Protein AF-A0A965AWU1-F1 (afdb_monomer)

Solvent-accessible surface area (backbone atoms only — not comparable to full-atom values): 11203 Å² total; per-residue (Å²): 132,89,80,84,48,93,49,46,32,72,37,79,63,27,69,46,52,35,62,59,94,48,37,51,76,52,32,80,80,50,51,61,65,58,40,64,75,35,100,78,32,53,70,41,83,47,71,62,100,78,39,34,28,49,29,37,28,66,33,77,60,90,80,68,42,46,66,75,71,35,51,85,70,75,40,75,86,54,53,70,66,58,52,51,52,53,44,58,72,70,71,54,80,64,26,36,35,36,38,45,49,84,83,52,55,71,68,57,49,41,53,50,39,43,50,54,46,69,42,94,74,55,55,70,31,41,39,37,39,38,65,76,51,100,74,45,93,75,42,70,65,60,54,50,49,44,37,60,77,40,56,47,89,53,58,67,47,80,47,75,39,84,59,85,84,63,47,73,65,59,52,48,54,51,50,50,68,76,42,66,89,48,87,37,73,49,79,47,115

Nearest PDB structures (foldseek):
  6kpb-assembly1_C-2  TM=5.725E-01  e=2.153E-02  Arabidopsis thaliana
  5b3g-assembly1_A  TM=4.743E-01  e=1.573E-02  Arabidopsis thaliana
  6kpd-assembly1_C-2  TM=5.105E-01  e=2.948E-02  Arabidopsis thaliana
  5b3h-assembly1_A  TM=5.038E-01  e=9.731E-02  Arabidopsis thaliana
  4dgh-assembly1_A  TM=4.616E-01  e=1.943E-01  Vibrio cholerae

pLDDT: mean 92.51, std 6.31, range [59.88, 98.25]

Radius of gyration: 23.22 Å; Cα contacts (8 Å, |Δi|>4): 267; chains: 1; bounding box: 61×26×63 Å

Mean predicted aligned error: 6.64 Å

Sequence (189 aa):
MSTVNTIHTPCKSCVFALYEDKTQTDCGLNYISKYRQKDNVEVLEAYDNDKEFYIINNKKCIGYREPKWFNQFDMVNASLEEKIQKYKETNSLQYLLVIELKQINIDQFYSLCSQIANLSIKPQKIILIRYIDDQLSFPYDAIKNVLDETGVDIGWRIQTMIDAEWTYHDILHNIININSKHRFICAIN

Structure (mmCIF, N/CA/C/O backbone):
data_AF-A0A965AWU1-F1
#
_entry.id   AF-A0A965AWU1-F1
#
loop_
_atom_site.group_PDB
_atom_site.id
_atom_site.type_symbol
_atom_site.label_atom_id
_atom_site.label_alt_id
_atom_site.label_comp_id
_atom_site.label_asym_id
_atom_site.label_entity_id
_atom_site.label_seq_id
_atom_site.pdbx_PDB_ins_code
_atom_site.Cartn_x
_atom_site.Cartn_y
_atom_site.Cartn_z
_atom_site.occupancy
_atom_site.B_iso_or_equiv
_atom_site.auth_seq_id
_atom_site.auth_comp_id
_atom_site.auth_asym_id
_atom_site.auth_atom_id
_atom_site.pdbx_PDB_model_num
ATOM 1 N N . MET A 1 1 ? 35.866 -4.727 -12.910 1.00 59.88 1 MET A N 1
ATOM 2 C CA . MET A 1 1 ? 34.568 -5.377 -13.186 1.00 59.88 1 MET A CA 1
ATOM 3 C C . MET A 1 1 ? 33.682 -5.116 -11.992 1.00 59.88 1 MET A C 1
ATOM 5 O O . MET A 1 1 ? 34.120 -5.403 -10.884 1.00 59.88 1 MET A O 1
ATOM 9 N N . SER A 1 2 ? 32.508 -4.525 -12.193 1.00 78.81 2 SER A N 1
ATOM 10 C CA . SER A 1 2 ? 31.546 -4.354 -11.105 1.00 78.81 2 SER A CA 1
ATOM 11 C C . SER A 1 2 ? 30.931 -5.706 -10.748 1.00 78.81 2 SER A C 1
ATOM 13 O O . SER A 1 2 ? 30.579 -6.483 -11.636 1.00 78.81 2 SER A O 1
ATOM 15 N N . THR A 1 3 ? 30.828 -6.004 -9.455 1.00 90.25 3 THR A N 1
ATOM 16 C CA . THR A 1 3 ? 30.302 -7.284 -8.968 1.00 90.25 3 THR A CA 1
ATOM 17 C C . THR A 1 3 ? 28.806 -7.159 -8.705 1.00 90.25 3 THR A C 1
ATOM 19 O O . THR A 1 3 ? 28.368 -6.310 -7.926 1.00 90.25 3 THR A O 1
ATOM 22 N N . VAL A 1 4 ? 28.007 -8.029 -9.325 1.00 93.00 4 VAL A N 1
ATOM 23 C CA . VAL A 1 4 ? 26.574 -8.132 -9.026 1.00 93.00 4 VAL A CA 1
ATOM 24 C C . VAL A 1 4 ? 26.398 -8.900 -7.714 1.00 93.00 4 VAL A C 1
ATOM 26 O O . VAL A 1 4 ? 26.773 -10.066 -7.612 1.00 93.00 4 VAL A O 1
ATOM 29 N N . ASN A 1 5 ? 25.822 -8.253 -6.703 1.00 92.62 5 ASN A N 1
ATOM 30 C CA . ASN A 1 5 ? 25.579 -8.855 -5.394 1.00 92.62 5 ASN A CA 1
ATOM 31 C C . ASN A 1 5 ? 24.405 -9.840 -5.436 1.00 92.62 5 ASN A C 1
ATOM 33 O O . ASN A 1 5 ? 23.489 -9.704 -6.244 1.00 92.62 5 ASN A O 1
ATOM 37 N N . THR A 1 6 ? 24.351 -10.781 -4.489 1.00 92.69 6 THR A N 1
ATOM 38 C CA . THR A 1 6 ? 23.244 -11.750 -4.356 1.00 92.69 6 THR A CA 1
ATOM 39 C C . THR A 1 6 ? 21.870 -11.072 -4.309 1.00 92.69 6 THR A C 1
ATOM 41 O O . THR A 1 6 ? 20.914 -11.518 -4.946 1.00 92.69 6 THR A O 1
ATOM 44 N N . ILE A 1 7 ? 21.760 -9.953 -3.587 1.00 94.12 7 ILE A N 1
ATOM 45 C CA . ILE A 1 7 ? 20.550 -9.132 -3.564 1.00 94.12 7 ILE A CA 1
ATOM 46 C C . ILE A 1 7 ? 20.653 -8.097 -4.680 1.00 94.12 7 ILE A C 1
ATOM 48 O O . ILE A 1 7 ? 21.276 -7.057 -4.514 1.00 94.12 7 ILE A O 1
ATOM 52 N N . HIS A 1 8 ? 20.003 -8.358 -5.806 1.00 96.69 8 HIS A N 1
ATOM 53 C CA . HIS A 1 8 ? 19.900 -7.403 -6.908 1.00 96.69 8 HIS A CA 1
ATOM 54 C C . HIS A 1 8 ? 18.535 -7.500 -7.597 1.00 96.69 8 HIS A C 1
ATOM 56 O O . HIS A 1 8 ? 17.770 -8.448 -7.365 1.00 96.69 8 HIS A O 1
ATOM 62 N N . THR A 1 9 ? 18.225 -6.519 -8.445 1.00 97.69 9 THR A N 1
ATOM 63 C CA . THR A 1 9 ? 17.063 -6.548 -9.343 1.00 97.69 9 THR A CA 1
ATOM 64 C C . THR A 1 9 ? 17.484 -6.244 -10.777 1.00 97.69 9 THR A C 1
ATOM 66 O O . THR A 1 9 ? 17.852 -5.100 -11.049 1.00 97.69 9 THR A O 1
ATOM 69 N N . PRO A 1 10 ? 17.419 -7.220 -11.698 1.00 97.38 10 PRO A N 1
ATOM 70 C CA . PRO A 1 10 ? 17.643 -6.967 -13.115 1.00 97.38 10 PRO A CA 1
ATOM 71 C C . PRO A 1 10 ? 16.396 -6.326 -13.735 1.00 97.38 10 PRO A C 1
ATOM 73 O O . PRO A 1 10 ? 15.293 -6.856 -13.613 1.00 97.38 10 PRO A O 1
ATOM 76 N N . CYS A 1 11 ? 16.545 -5.189 -14.412 1.00 97.88 11 CYS A N 1
ATOM 77 C CA . CYS A 1 11 ? 15.410 -4.476 -15.003 1.00 97.88 11 CYS A CA 1
ATOM 78 C C . CYS A 1 11 ? 14.944 -5.062 -16.347 1.00 97.88 11 CYS A C 1
ATOM 80 O O . CYS A 1 11 ? 13.877 -4.663 -16.813 1.00 97.88 11 CYS A O 1
ATOM 82 N N . LYS A 1 12 ? 15.681 -6.025 -16.934 1.00 97.25 12 LYS A N 1
ATOM 83 C CA . LYS A 1 12 ? 15.437 -6.597 -18.277 1.00 97.25 12 LYS A CA 1
ATOM 84 C C . LYS A 1 12 ? 13.958 -6.883 -18.566 1.00 97.25 12 LYS A C 1
ATOM 86 O O . LYS A 1 12 ? 13.437 -6.476 -19.602 1.00 97.25 12 LYS A O 1
ATOM 91 N N . SER A 1 13 ? 13.290 -7.567 -17.638 1.00 96.50 13 SER A N 1
ATOM 92 C CA . SER A 1 13 ? 11.911 -8.055 -17.798 1.00 96.50 13 SER A CA 1
ATOM 93 C C . SER A 1 13 ? 10.861 -7.187 -17.097 1.00 96.50 13 SER A C 1
ATOM 95 O O . SER A 1 13 ? 9.696 -7.575 -17.002 1.00 96.50 13 SER A O 1
ATOM 97 N N . CYS A 1 14 ? 11.256 -6.023 -16.577 1.00 97.75 14 CYS A N 1
ATOM 98 C CA . CYS A 1 14 ? 10.340 -5.112 -15.906 1.00 97.75 14 CYS A CA 1
ATOM 99 C C . CYS A 1 14 ? 9.458 -4.395 -16.933 1.00 97.75 14 CYS A C 1
ATOM 101 O O . CYS A 1 14 ? 9.973 -3.767 -17.854 1.00 97.75 14 CYS A O 1
ATOM 103 N N . VAL A 1 15 ? 8.139 -4.397 -16.734 1.00 97.06 15 VAL A N 1
ATOM 104 C CA . VAL A 1 15 ? 7.197 -3.685 -17.623 1.00 97.06 15 VAL A CA 1
ATOM 105 C C . VAL A 1 15 ? 7.387 -2.170 -17.619 1.00 97.06 15 VAL A C 1
ATOM 107 O O . VAL A 1 15 ? 6.924 -1.489 -18.524 1.00 97.06 15 VAL A O 1
ATOM 110 N N . PHE A 1 16 ? 8.028 -1.642 -16.576 1.00 97.88 16 PHE A N 1
ATOM 111 C CA . PHE A 1 16 ? 8.273 -0.215 -16.421 1.00 97.88 16 PHE A CA 1
ATOM 112 C C . PHE A 1 16 ? 9.644 0.200 -16.944 1.00 97.88 16 PHE A C 1
ATOM 114 O O . PHE A 1 16 ? 9.993 1.362 -16.778 1.00 97.88 16 PHE A O 1
ATOM 121 N N . ALA A 1 17 ? 10.453 -0.713 -17.483 1.00 97.75 17 ALA A N 1
ATOM 122 C C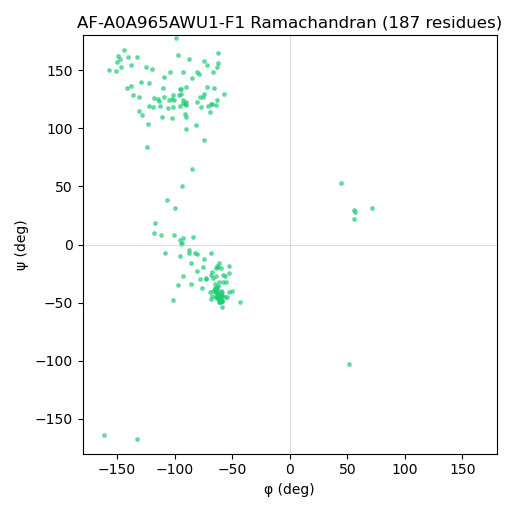A . ALA A 1 17 ? 11.722 -0.353 -18.103 1.00 97.75 17 ALA A CA 1
ATOM 123 C C . ALA A 1 17 ? 11.457 0.279 -19.478 1.00 97.75 17 ALA A C 1
ATOM 125 O O . ALA A 1 17 ? 10.741 -0.294 -20.298 1.00 97.75 17 ALA A O 1
ATOM 126 N N . LEU A 1 18 ? 12.016 1.467 -19.702 1.00 97.81 18 LEU A N 1
ATOM 127 C CA . LEU A 1 18 ? 11.896 2.217 -20.949 1.00 97.81 18 LEU A CA 1
ATOM 128 C C . LEU A 1 18 ? 13.117 1.924 -21.813 1.00 97.81 18 LEU A C 1
ATOM 130 O O . LEU A 1 18 ? 14.238 2.019 -21.318 1.00 97.81 18 LEU A O 1
ATOM 134 N N . TYR A 1 19 ? 12.888 1.546 -23.069 1.00 97.25 19 TYR A N 1
ATOM 135 C CA . TYR A 1 19 ? 13.936 1.181 -24.018 1.00 97.25 19 TYR A CA 1
ATOM 136 C C . TYR A 1 19 ? 13.867 2.069 -25.255 1.00 97.25 19 TYR A C 1
ATOM 138 O O . TYR A 1 19 ? 12.781 2.297 -25.787 1.00 97.25 19 TYR A O 1
ATOM 146 N N . GLU A 1 20 ? 15.034 2.483 -25.731 1.00 97.12 20 GLU A N 1
ATOM 147 C CA . GLU A 1 20 ? 15.246 2.948 -27.098 1.00 97.12 20 GLU A CA 1
ATOM 148 C C . GLU A 1 20 ? 16.000 1.830 -27.825 1.00 97.12 20 GLU A C 1
ATOM 150 O O . GLU A 1 20 ? 17.077 1.407 -27.402 1.00 97.12 20 GLU A O 1
ATOM 155 N N . ASP A 1 21 ? 15.373 1.260 -28.854 1.00 95.38 21 ASP A N 1
ATOM 156 C CA . ASP A 1 21 ? 15.799 0.017 -29.500 1.00 95.38 21 ASP A CA 1
ATOM 157 C C . ASP A 1 21 ? 16.031 -1.137 -28.502 1.00 95.38 21 ASP A C 1
ATOM 159 O O . ASP A 1 21 ? 15.085 -1.773 -28.025 1.00 95.38 21 ASP A O 1
ATOM 163 N N . LYS A 1 22 ? 17.298 -1.431 -28.194 1.00 96.38 22 LYS A N 1
ATOM 164 C CA . LYS A 1 22 ? 17.727 -2.514 -27.295 1.00 96.38 22 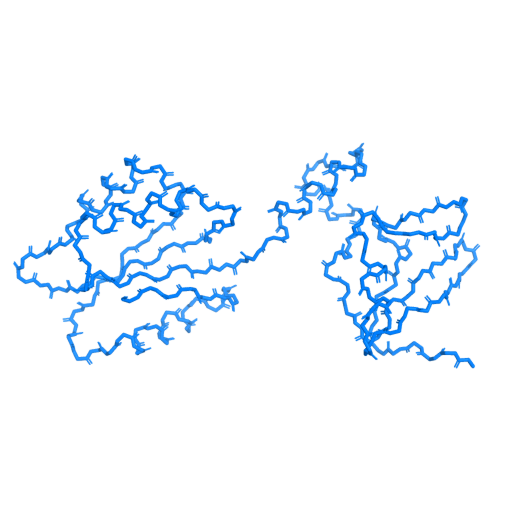LYS A CA 1
ATOM 165 C C . LYS A 1 22 ? 18.275 -2.013 -25.965 1.00 96.38 22 LYS A C 1
ATOM 167 O O . LYS A 1 22 ? 18.511 -2.836 -25.080 1.00 96.38 22 LYS A O 1
ATOM 172 N N . THR A 1 23 ? 18.446 -0.706 -25.813 1.00 97.75 23 THR A N 1
ATOM 173 C CA . THR A 1 23 ? 19.118 -0.106 -24.664 1.00 97.75 23 THR A CA 1
ATOM 174 C C . THR A 1 23 ? 18.093 0.515 -23.738 1.00 97.75 23 THR A C 1
ATOM 176 O O . THR A 1 23 ? 17.266 1.333 -24.143 1.00 97.75 23 THR A O 1
ATOM 179 N N . GLN A 1 24 ? 18.111 0.098 -22.474 1.00 98.19 24 GLN A N 1
ATOM 180 C CA . GLN A 1 24 ? 17.271 0.705 -21.458 1.00 98.19 24 GLN A CA 1
ATOM 181 C C . GLN A 1 24 ? 17.757 2.129 -21.189 1.00 98.19 24 GLN A C 1
ATOM 183 O O . GLN A 1 24 ? 18.884 2.328 -20.740 1.00 98.19 24 GLN A O 1
ATOM 188 N N . THR A 1 25 ? 16.883 3.104 -21.398 1.00 97.31 25 THR A N 1
ATOM 189 C CA . THR A 1 25 ? 17.183 4.518 -21.165 1.00 97.31 25 THR A CA 1
ATOM 190 C C . THR A 1 25 ? 16.682 4.988 -19.806 1.00 97.31 25 THR A C 1
ATOM 192 O O . THR A 1 25 ? 17.350 5.779 -19.143 1.00 97.31 25 THR A O 1
ATOM 195 N N . ASP A 1 26 ? 15.540 4.466 -19.337 1.00 97.00 26 ASP A N 1
ATOM 196 C CA . ASP A 1 26 ? 14.965 4.873 -18.050 1.00 97.00 26 ASP A CA 1
ATOM 197 C C . ASP A 1 26 ? 13.943 3.852 -17.487 1.00 97.00 26 ASP A C 1
ATOM 199 O O . ASP A 1 26 ? 13.891 2.672 -17.858 1.00 97.00 26 ASP A O 1
ATOM 203 N N . CYS A 1 27 ? 13.142 4.288 -16.516 1.00 97.81 27 CYS A N 1
ATOM 204 C CA . CYS A 1 27 ? 12.054 3.575 -15.885 1.00 97.81 27 CYS A CA 1
ATOM 205 C C . CYS A 1 27 ? 10.832 4.494 -15.739 1.00 97.81 27 CYS A C 1
ATOM 207 O O . CYS A 1 27 ? 10.921 5.541 -15.105 1.00 97.81 27 CYS A O 1
ATOM 209 N N . GLY A 1 28 ? 9.654 4.054 -16.185 1.00 97.19 28 GLY A N 1
ATOM 210 C CA . GLY A 1 28 ? 8.400 4.816 -16.089 1.00 97.19 28 GLY A CA 1
ATOM 211 C C . GLY A 1 28 ? 7.946 5.146 -14.656 1.00 97.19 28 GLY A C 1
ATOM 212 O O . GLY A 1 28 ? 7.126 6.034 -14.451 1.00 97.19 28 GLY A O 1
ATOM 213 N N . LEU A 1 29 ? 8.500 4.480 -13.634 1.00 96.62 29 LEU A N 1
ATOM 214 C CA . LEU A 1 29 ? 8.282 4.814 -12.214 1.00 96.62 29 LEU A CA 1
ATOM 215 C C . LEU A 1 29 ? 9.354 5.755 -11.631 1.00 96.62 29 LEU A C 1
ATOM 217 O O . LEU A 1 29 ? 9.318 6.085 -10.436 1.00 96.62 29 LEU A O 1
ATOM 221 N N . ASN A 1 30 ? 10.320 6.168 -12.455 1.00 96.69 30 ASN A N 1
ATOM 222 C CA . ASN A 1 30 ? 11.474 6.988 -12.098 1.00 96.69 30 ASN A CA 1
ATOM 223 C C . ASN A 1 30 ? 12.312 6.380 -10.950 1.00 96.69 30 ASN A C 1
ATOM 225 O O . ASN A 1 30 ? 12.886 7.084 -10.117 1.00 96.69 30 ASN A O 1
ATOM 229 N N . TYR A 1 31 ? 12.331 5.045 -10.830 1.00 95.88 31 TYR A N 1
ATOM 230 C CA . TYR A 1 31 ? 13.065 4.379 -9.749 1.00 95.88 31 TYR A CA 1
ATOM 231 C C . TYR A 1 31 ? 14.571 4.320 -9.999 1.00 95.88 31 TYR A C 1
ATOM 233 O O . TYR A 1 31 ? 15.322 4.365 -9.031 1.00 95.88 31 TYR A O 1
ATOM 241 N N . ILE A 1 32 ? 15.022 4.280 -11.255 1.00 96.69 32 ILE A N 1
ATOM 242 C CA . ILE A 1 32 ? 16.452 4.292 -11.594 1.00 96.69 32 ILE A CA 1
ATOM 243 C C . ILE A 1 32 ? 17.120 5.553 -11.038 1.00 96.69 32 ILE A C 1
ATOM 245 O O . ILE A 1 32 ? 18.047 5.448 -10.235 1.00 96.69 32 ILE A O 1
ATOM 249 N N . SER A 1 33 ? 16.580 6.732 -11.351 1.00 96.00 33 SER A N 1
ATOM 250 C CA . SER A 1 33 ? 17.067 8.009 -10.818 1.00 96.00 33 SER A CA 1
ATOM 251 C C . SER A 1 33 ? 17.010 8.059 -9.290 1.00 96.00 33 SER A C 1
ATOM 253 O O . SER A 1 33 ? 17.980 8.453 -8.647 1.00 96.00 33 SER A O 1
ATOM 255 N N . LYS A 1 34 ? 15.910 7.589 -8.682 1.00 95.94 34 LYS A N 1
ATOM 256 C CA . LYS A 1 34 ? 15.772 7.532 -7.215 1.00 95.94 34 LYS A CA 1
ATOM 257 C C . LYS A 1 34 ? 16.809 6.628 -6.553 1.00 95.94 34 LYS A C 1
ATOM 259 O O . LYS A 1 34 ? 17.230 6.933 -5.443 1.00 95.94 34 LYS A O 1
ATOM 264 N N . TYR A 1 35 ? 17.190 5.517 -7.184 1.00 96.06 35 TYR A N 1
ATOM 265 C CA . TYR A 1 35 ? 18.211 4.616 -6.650 1.00 96.06 35 TYR A CA 1
ATOM 266 C C . TYR A 1 35 ? 19.623 5.170 -6.833 1.00 96.06 35 TYR A C 1
ATOM 268 O O . TYR A 1 35 ? 20.402 5.071 -5.894 1.00 96.06 35 TYR A O 1
ATOM 276 N N . ARG A 1 36 ? 19.923 5.833 -7.959 1.00 95.44 36 ARG A N 1
ATOM 277 C CA . ARG A 1 36 ? 21.208 6.530 -8.175 1.00 95.44 36 ARG A CA 1
ATOM 278 C C . ARG A 1 36 ? 21.494 7.610 -7.121 1.00 95.44 36 ARG A C 1
ATOM 280 O O . ARG A 1 36 ? 22.647 7.908 -6.852 1.00 95.44 36 ARG A O 1
ATOM 287 N N . GLN A 1 37 ? 20.454 8.176 -6.508 1.00 95.38 37 GLN A N 1
ATOM 288 C CA . GLN A 1 37 ? 20.557 9.172 -5.432 1.00 95.38 37 GLN A CA 1
ATOM 289 C C . GLN A 1 37 ? 20.746 8.564 -4.026 1.00 95.38 37 GLN A C 1
ATOM 291 O O . GLN A 1 37 ? 20.643 9.287 -3.035 1.00 95.38 37 GLN A O 1
ATOM 296 N N . LYS A 1 38 ? 20.925 7.243 -3.885 1.00 92.69 38 LYS A N 1
ATOM 297 C CA . LYS A 1 38 ? 21.092 6.582 -2.580 1.00 92.69 38 LYS A CA 1
ATOM 298 C C . LYS A 1 38 ? 22.527 6.103 -2.395 1.00 92.69 38 LYS A C 1
ATOM 300 O O . LYS A 1 38 ? 22.993 5.278 -3.167 1.00 92.69 38 LYS A O 1
ATOM 305 N N . ASP A 1 39 ? 23.141 6.489 -1.279 1.00 86.50 39 ASP A N 1
ATOM 306 C CA . ASP A 1 39 ? 24.556 6.210 -0.974 1.00 86.50 39 ASP A CA 1
ATOM 307 C C . ASP A 1 39 ? 24.929 4.715 -0.919 1.00 86.50 39 ASP A C 1
ATOM 309 O O . ASP A 1 39 ? 26.090 4.358 -1.060 1.00 86.50 39 ASP A O 1
ATOM 313 N N . ASN A 1 40 ? 23.947 3.822 -0.741 1.00 86.88 40 ASN A N 1
ATOM 314 C CA . ASN A 1 40 ? 24.154 2.373 -0.591 1.00 86.88 40 ASN A CA 1
ATOM 315 C C . ASN A 1 40 ? 23.516 1.539 -1.712 1.00 86.88 40 ASN A C 1
ATOM 317 O O . ASN A 1 40 ? 23.236 0.351 -1.522 1.00 86.88 40 ASN A O 1
ATOM 321 N N . VAL A 1 41 ? 23.200 2.162 -2.849 1.00 92.00 41 VAL A N 1
ATOM 322 C CA . VAL A 1 41 ? 22.600 1.476 -3.995 1.00 92.00 41 VAL A CA 1
ATOM 323 C C . VAL A 1 41 ? 23.364 1.842 -5.250 1.00 92.00 41 VAL A C 1
ATOM 325 O O . VAL A 1 41 ? 23.335 2.977 -5.708 1.00 92.00 41 VAL A O 1
ATOM 328 N N . GLU A 1 42 ? 24.012 0.848 -5.832 1.00 95.06 42 GLU A N 1
ATOM 329 C CA . GLU A 1 42 ? 24.698 0.998 -7.104 1.00 95.06 42 GLU A CA 1
ATOM 330 C C . GLU A 1 42 ? 23.750 0.563 -8.229 1.00 95.06 42 GLU A C 1
ATOM 332 O O . GLU A 1 42 ? 23.140 -0.507 -8.162 1.00 95.06 42 GLU A O 1
ATOM 337 N N . VAL A 1 43 ? 23.589 1.398 -9.255 1.00 97.00 43 VAL A N 1
ATOM 338 C CA . VAL A 1 43 ? 22.858 1.026 -10.473 1.00 97.00 43 VAL A CA 1
ATOM 339 C C . VAL A 1 43 ? 23.885 0.706 -11.547 1.00 97.00 43 VAL A C 1
ATOM 341 O O . VAL A 1 43 ? 24.563 1.602 -12.039 1.00 97.00 43 VAL A O 1
ATOM 344 N N . LEU A 1 44 ? 23.994 -0.574 -11.879 1.00 97.12 44 LEU A N 1
ATOM 345 C CA . LEU A 1 44 ? 24.935 -1.101 -12.857 1.00 97.12 44 LEU A CA 1
ATOM 346 C C . LEU A 1 44 ? 24.296 -1.171 -14.240 1.00 97.12 44 LEU A C 1
ATOM 348 O O . LEU A 1 44 ? 23.102 -1.437 -14.364 1.00 97.12 44 LEU A O 1
ATOM 352 N N . GLU A 1 45 ? 25.109 -1.001 -15.271 1.00 97.06 45 GLU A N 1
ATOM 353 C CA . GLU A 1 45 ? 24.755 -1.329 -16.649 1.00 97.06 45 GLU A CA 1
ATOM 354 C C . GLU A 1 45 ? 25.153 -2.778 -16.934 1.00 97.06 45 GLU A C 1
ATOM 356 O O . GLU A 1 45 ? 26.229 -3.234 -16.541 1.00 97.06 45 GLU A O 1
ATOM 361 N N . ALA A 1 46 ? 24.263 -3.520 -17.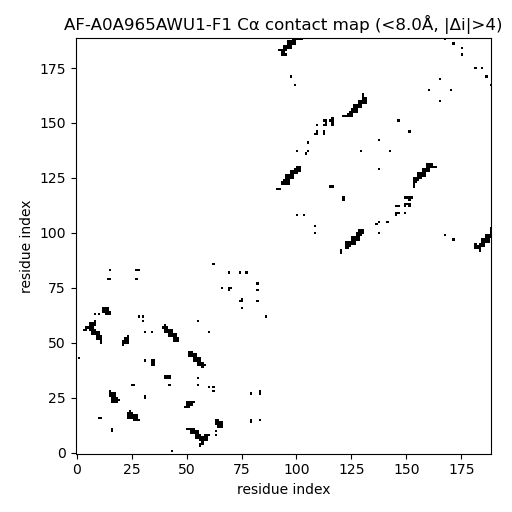580 1.00 96.50 46 ALA A N 1
ATOM 362 C CA . ALA A 1 46 ? 24.476 -4.901 -17.977 1.00 96.50 46 ALA A CA 1
ATOM 363 C C . ALA A 1 46 ? 23.877 -5.132 -19.361 1.00 96.50 46 ALA A C 1
ATOM 365 O O . ALA A 1 46 ? 23.025 -4.374 -19.815 1.00 96.50 46 ALA A O 1
ATOM 366 N N . TYR A 1 47 ? 24.303 -6.195 -20.026 1.00 96.25 47 TYR A N 1
ATOM 367 C CA . TYR A 1 47 ? 23.742 -6.582 -21.307 1.00 96.25 47 TYR A CA 1
ATOM 368 C C . TYR A 1 47 ? 23.762 -8.095 -21.466 1.00 96.25 47 TYR A C 1
ATOM 370 O O . TYR A 1 47 ? 24.521 -8.807 -20.804 1.00 96.25 47 TYR A O 1
ATOM 378 N N . ASP A 1 48 ? 22.916 -8.576 -22.362 1.00 94.75 48 ASP A N 1
ATOM 379 C CA . ASP A 1 48 ? 23.009 -9.907 -22.937 1.00 94.75 48 ASP A CA 1
ATOM 380 C C . ASP A 1 48 ? 22.852 -9.829 -24.460 1.00 94.75 48 ASP A C 1
ATOM 382 O O . ASP A 1 48 ? 22.933 -8.752 -25.048 1.00 94.75 48 ASP A O 1
ATOM 386 N N . ASN A 1 49 ? 22.651 -10.972 -25.115 1.00 93.12 49 ASN A N 1
ATOM 387 C CA . ASN A 1 49 ? 22.508 -11.032 -26.571 1.00 93.12 49 ASN A CA 1
ATOM 388 C C . ASN A 1 49 ? 21.277 -10.262 -27.093 1.00 93.12 49 ASN A C 1
ATOM 390 O O . ASN A 1 49 ? 21.213 -9.942 -28.284 1.00 93.12 49 ASN A O 1
ATOM 394 N N . ASP A 1 50 ? 20.303 -9.970 -26.226 1.00 94.50 50 ASP A N 1
ATOM 395 C CA . ASP A 1 50 ? 19.041 -9.351 -26.613 1.00 94.50 50 ASP A CA 1
ATOM 396 C C . ASP A 1 50 ? 19.016 -7.854 -26.308 1.00 94.50 50 ASP A C 1
ATOM 398 O O . ASP A 1 50 ? 18.570 -7.075 -27.155 1.00 94.50 50 ASP A O 1
ATOM 402 N N . LYS A 1 51 ? 19.415 -7.464 -25.088 1.00 96.69 51 LYS A N 1
ATOM 403 C CA . LYS A 1 51 ? 19.180 -6.119 -24.539 1.00 96.69 51 LYS A CA 1
ATOM 404 C C . LYS A 1 51 ? 20.306 -5.639 -23.630 1.00 96.69 51 LYS A C 1
ATOM 406 O O . LYS A 1 51 ? 20.921 -6.434 -22.924 1.00 96.69 51 LYS A O 1
ATOM 411 N N . GLU A 1 52 ? 20.457 -4.322 -23.559 1.00 98.00 52 GLU A N 1
ATOM 412 C CA . GLU A 1 52 ? 21.232 -3.614 -22.539 1.00 98.00 52 GLU A CA 1
ATOM 413 C C . GLU A 1 52 ? 20.258 -3.036 -21.503 1.00 98.00 52 GLU A C 1
ATOM 415 O O . GLU A 1 52 ? 19.260 -2.409 -21.856 1.00 98.00 52 GLU A O 1
ATOM 420 N N . PHE A 1 53 ? 20.490 -3.284 -20.217 1.00 98.25 53 PHE A N 1
ATOM 421 C CA . PHE A 1 53 ? 19.553 -2.957 -19.145 1.00 98.25 53 PHE A CA 1
ATOM 422 C C . PHE A 1 53 ? 20.259 -2.636 -17.830 1.00 98.25 53 PHE A C 1
ATOM 424 O O . PHE A 1 53 ? 21.409 -3.002 -17.594 1.00 98.25 53 PHE A O 1
ATOM 431 N N . TYR A 1 54 ? 19.533 -1.987 -16.922 1.00 98.25 54 TYR A N 1
ATOM 432 C CA . TYR A 1 54 ? 20.053 -1.659 -15.602 1.00 98.25 54 TYR A CA 1
ATOM 433 C C . TYR A 1 54 ? 19.882 -2.810 -14.603 1.00 98.25 54 TYR A C 1
ATOM 435 O O . TYR A 1 54 ? 18.847 -3.484 -14.554 1.00 98.25 54 TYR A O 1
ATOM 443 N N . ILE A 1 55 ? 20.865 -2.981 -13.722 1.00 97.94 55 ILE A N 1
ATOM 444 C CA . ILE A 1 55 ? 20.785 -3.821 -12.527 1.00 97.94 55 ILE A CA 1
ATOM 445 C C . ILE A 1 55 ? 20.844 -2.913 -11.303 1.00 97.94 55 ILE A C 1
ATOM 447 O O . ILE A 1 55 ? 21.836 -2.232 -11.063 1.00 97.94 55 ILE A O 1
ATOM 451 N N . ILE A 1 56 ? 19.791 -2.934 -10.488 1.00 97.75 56 ILE A N 1
ATOM 452 C CA . ILE A 1 56 ? 19.806 -2.270 -9.181 1.00 97.75 56 ILE A CA 1
ATOM 453 C C . ILE A 1 56 ? 20.507 -3.221 -8.207 1.00 97.75 56 ILE A C 1
ATOM 455 O O . ILE A 1 56 ? 19.927 -4.229 -7.787 1.00 97.75 56 ILE A O 1
ATOM 459 N N . ASN A 1 57 ? 21.766 -2.930 -7.897 1.00 96.19 57 ASN A N 1
ATOM 460 C CA . ASN A 1 57 ? 22.634 -3.746 -7.060 1.00 96.19 57 ASN A CA 1
ATOM 461 C C . ASN A 1 57 ? 22.349 -3.498 -5.568 1.00 96.19 57 ASN A C 1
ATOM 463 O O . ASN A 1 57 ? 21.955 -2.404 -5.163 1.00 96.19 57 ASN A O 1
ATOM 467 N N . ASN A 1 58 ? 22.528 -4.522 -4.733 1.00 92.94 58 ASN A N 1
ATOM 468 C CA . ASN A 1 58 ? 22.258 -4.493 -3.287 1.00 92.94 58 ASN A CA 1
ATOM 469 C C . ASN A 1 58 ? 20.815 -4.085 -2.889 1.00 92.94 58 ASN A C 1
ATOM 471 O O . ASN A 1 58 ? 20.561 -3.625 -1.773 1.00 92.94 58 ASN A O 1
ATOM 475 N N . LYS A 1 59 ? 19.833 -4.224 -3.794 1.00 94.69 59 LYS A N 1
ATOM 476 C CA . LYS A 1 59 ? 18.433 -3.876 -3.507 1.00 94.69 59 LYS A CA 1
ATOM 477 C C . LYS A 1 59 ? 17.430 -4.708 -4.301 1.00 94.69 59 LYS A C 1
ATOM 479 O O . LYS A 1 59 ? 17.645 -5.070 -5.458 1.00 94.69 59 LYS A O 1
ATOM 484 N N . LYS A 1 60 ? 16.264 -4.927 -3.688 1.00 95.19 60 LYS A N 1
ATOM 485 C CA . LYS A 1 60 ? 15.039 -5.310 -4.397 1.00 95.19 60 LYS A CA 1
ATOM 486 C C . LYS A 1 60 ? 14.251 -4.056 -4.775 1.00 95.19 60 LYS A C 1
ATOM 488 O O . LYS A 1 60 ? 13.900 -3.263 -3.901 1.00 95.19 60 LYS A O 1
ATOM 493 N N . CYS A 1 61 ? 14.004 -3.860 -6.068 1.00 95.88 61 CYS A N 1
ATOM 494 C CA . CYS A 1 61 ? 13.190 -2.748 -6.545 1.00 95.88 61 CYS A CA 1
ATOM 495 C C . CYS A 1 61 ? 11.726 -2.990 -6.182 1.00 95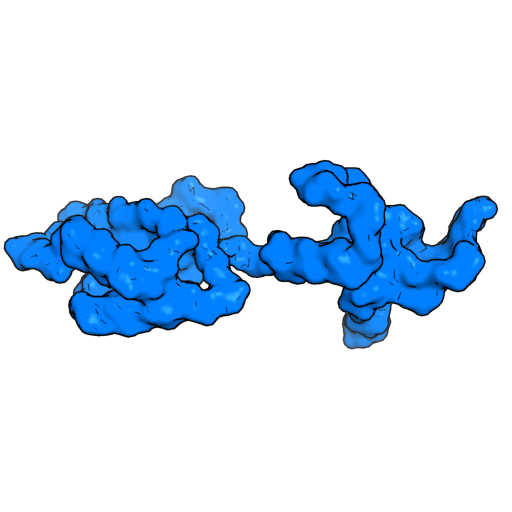.88 61 CYS A C 1
ATOM 497 O O . CYS A 1 61 ? 11.120 -3.952 -6.652 1.00 95.88 61 CYS A O 1
ATOM 499 N N . ILE A 1 62 ? 11.141 -2.097 -5.382 1.00 92.81 62 ILE A N 1
ATOM 500 C CA . ILE A 1 62 ? 9.738 -2.213 -4.951 1.00 92.81 62 ILE A CA 1
ATOM 501 C C . ILE A 1 62 ? 8.754 -2.113 -6.129 1.00 92.81 62 ILE A C 1
ATOM 503 O O . ILE A 1 62 ? 7.678 -2.713 -6.093 1.00 92.81 62 ILE A O 1
ATOM 507 N N . GLY A 1 63 ? 9.165 -1.421 -7.197 1.00 95.50 63 GLY A N 1
ATOM 508 C CA . GLY A 1 63 ? 8.394 -1.245 -8.423 1.00 95.50 63 GLY A CA 1
ATOM 509 C C . GLY A 1 63 ? 8.560 -2.333 -9.469 1.00 95.50 63 GLY A C 1
ATOM 510 O O . GLY A 1 63 ? 7.842 -2.300 -10.460 1.00 95.50 63 GLY A O 1
ATOM 511 N N . TYR A 1 64 ? 9.480 -3.285 -9.301 1.00 96.88 64 TYR A N 1
ATOM 512 C CA . TYR A 1 64 ? 9.694 -4.303 -10.328 1.00 96.88 64 TYR A CA 1
ATOM 513 C C . TYR A 1 64 ? 8.442 -5.163 -10.506 1.00 96.88 64 TYR A C 1
ATOM 515 O O . TYR A 1 64 ? 7.949 -5.753 -9.540 1.00 96.88 64 TYR A O 1
ATOM 523 N N . ARG A 1 65 ? 7.936 -5.243 -11.738 1.00 96.31 65 ARG A N 1
ATOM 524 C CA . ARG A 1 65 ? 6.811 -6.100 -12.122 1.00 96.31 65 ARG A CA 1
ATOM 525 C C . ARG A 1 65 ? 7.065 -6.685 -13.503 1.00 96.31 65 ARG A C 1
ATOM 527 O O . ARG A 1 65 ? 7.453 -5.967 -14.419 1.00 96.31 65 ARG A O 1
ATOM 534 N N . GLU A 1 66 ? 6.817 -7.979 -13.641 1.00 95.81 66 GLU A N 1
ATOM 535 C CA . GLU A 1 66 ? 6.804 -8.671 -14.931 1.00 95.81 66 GLU A CA 1
ATOM 536 C C . GLU A 1 66 ? 5.414 -8.591 -15.573 1.00 95.81 66 GLU A C 1
ATOM 538 O O . GLU A 1 66 ? 4.428 -8.429 -14.844 1.00 95.81 66 GLU A O 1
ATOM 543 N N . PRO A 1 67 ? 5.297 -8.786 -16.901 1.00 94.00 67 PRO A N 1
ATOM 544 C CA . PRO A 1 67 ? 4.010 -8.752 -17.601 1.00 94.00 67 PRO A CA 1
ATOM 545 C C . PRO A 1 67 ? 2.935 -9.624 -16.941 1.00 94.00 67 PRO A C 1
ATOM 547 O O . PRO A 1 67 ? 1.809 -9.176 -16.751 1.00 94.00 67 PRO A O 1
ATOM 550 N N . LYS A 1 68 ? 3.312 -10.819 -16.463 1.00 94.25 68 LYS A N 1
ATOM 551 C CA . LYS A 1 68 ? 2.407 -11.767 -15.792 1.00 94.25 68 LYS A CA 1
ATOM 552 C C . LYS A 1 68 ? 1.670 -11.193 -14.577 1.00 94.25 68 LYS A C 1
ATOM 554 O O . LYS A 1 68 ? 0.581 -11.656 -14.260 1.00 94.25 68 LYS A O 1
ATOM 559 N N . TRP A 1 69 ? 2.234 -10.190 -13.898 1.00 93.75 69 TRP A N 1
ATOM 560 C CA . TRP A 1 69 ? 1.572 -9.543 -12.763 1.00 93.75 69 TRP A CA 1
ATOM 561 C C . TRP A 1 69 ? 0.347 -8.729 -13.199 1.00 93.75 69 TRP A C 1
ATOM 563 O O . TRP A 1 69 ? -0.579 -8.575 -12.414 1.00 93.75 69 TRP A O 1
ATOM 573 N N . PHE A 1 70 ? 0.304 -8.242 -14.441 1.00 94.81 70 PHE A N 1
ATOM 574 C CA . PHE A 1 70 ? -0.834 -7.494 -14.986 1.00 94.81 70 PHE A CA 1
ATOM 575 C C . PHE A 1 70 ? -1.928 -8.389 -15.573 1.00 94.81 70 PHE A C 1
ATOM 577 O O . PHE A 1 70 ? -3.061 -7.936 -15.727 1.00 94.81 70 PHE A O 1
ATOM 584 N N . ASN A 1 71 ? -1.626 -9.663 -15.837 1.00 93.25 71 ASN A N 1
ATOM 585 C CA . ASN A 1 71 ? -2.606 -10.621 -16.350 1.00 93.25 71 ASN A CA 1
ATOM 586 C C . ASN A 1 71 ? -3.777 -10.823 -15.376 1.00 93.25 71 ASN A C 1
ATOM 588 O O . ASN A 1 71 ? -4.899 -10.999 -15.820 1.00 93.25 71 ASN A O 1
ATOM 592 N N . GLN A 1 72 ? -3.542 -10.733 -14.061 1.00 92.19 72 GLN A N 1
ATOM 593 C CA . GLN A 1 72 ? -4.598 -10.859 -13.039 1.00 92.19 72 GLN A CA 1
ATOM 594 C C . GLN A 1 72 ? -5.610 -9.695 -13.034 1.00 92.19 72 GLN A C 1
ATOM 596 O O . GLN A 1 72 ? -6.574 -9.726 -12.277 1.00 92.19 72 GLN A O 1
ATOM 601 N N . PHE A 1 73 ? -5.348 -8.647 -13.817 1.00 92.88 73 PHE A N 1
ATOM 602 C CA . PHE A 1 73 ? -6.211 -7.477 -13.966 1.00 92.88 73 PHE A CA 1
ATOM 603 C C . PHE A 1 73 ? -6.721 -7.321 -15.406 1.00 92.88 73 PHE A C 1
ATOM 605 O O . PHE A 1 73 ? -7.225 -6.257 -15.742 1.00 92.88 73 PHE A O 1
ATOM 612 N N . ASP A 1 74 ? -6.510 -8.322 -16.270 1.00 94.25 74 ASP A N 1
ATOM 613 C CA . ASP A 1 74 ? -6.827 -8.265 -17.703 1.00 94.25 74 ASP A CA 1
ATOM 614 C C . ASP A 1 74 ? -6.135 -7.099 -18.450 1.00 94.25 74 ASP A C 1
ATOM 616 O O . ASP A 1 74 ? -6.590 -6.623 -19.486 1.00 94.25 74 ASP A O 1
ATOM 620 N N . MET A 1 75 ? -4.969 -6.655 -17.955 1.00 94.00 75 MET A N 1
ATOM 621 C CA . MET A 1 75 ? -4.233 -5.479 -18.453 1.00 94.00 75 MET A CA 1
ATOM 622 C C . MET A 1 75 ? -3.062 -5.827 -19.387 1.00 94.00 75 MET A C 1
ATOM 624 O O . MET A 1 75 ? -2.047 -5.124 -19.421 1.00 94.00 75 MET A O 1
ATOM 628 N N . VAL A 1 76 ? -3.160 -6.917 -20.152 1.00 90.44 76 VAL A N 1
ATOM 629 C CA . VAL A 1 76 ? -2.074 -7.360 -21.053 1.00 90.44 76 VAL A CA 1
ATOM 630 C C . VAL A 1 76 ? -1.739 -6.266 -22.076 1.00 90.44 76 VAL A C 1
ATOM 632 O O . VAL A 1 76 ? -0.581 -5.852 -22.192 1.00 90.44 76 VAL A O 1
ATOM 635 N N . ASN A 1 77 ? -2.776 -5.726 -22.721 1.00 92.25 77 ASN A N 1
ATOM 636 C CA . ASN A 1 77 ? -2.680 -4.716 -23.780 1.00 92.25 77 ASN A CA 1
ATOM 637 C C . ASN A 1 77 ? -2.779 -3.268 -23.271 1.00 92.25 77 ASN A C 1
ATOM 639 O O . ASN A 1 77 ? -2.829 -2.348 -24.080 1.00 92.25 77 ASN A O 1
ATOM 643 N N . ALA A 1 78 ? -2.815 -3.063 -21.951 1.00 94.75 78 ALA A N 1
ATOM 644 C CA . ALA A 1 78 ? -2.900 -1.729 -21.366 1.00 94.75 78 ALA A CA 1
ATOM 645 C C . ALA A 1 78 ? -1.629 -0.908 -21.641 1.00 94.75 78 ALA A C 1
ATOM 647 O O . ALA A 1 78 ? -0.515 -1.463 -21.694 1.00 94.75 78 ALA A O 1
ATOM 648 N N . SER A 1 79 ? -1.804 0.408 -21.767 1.00 96.44 79 SER A N 1
ATOM 649 C CA . SER A 1 79 ? -0.728 1.381 -21.931 1.00 96.44 79 SER A CA 1
ATOM 650 C C . SER A 1 79 ? 0.201 1.389 -20.711 1.00 96.44 79 SER A C 1
ATOM 652 O O . SER A 1 79 ? -0.106 0.849 -19.639 1.00 96.44 79 SER A O 1
ATOM 654 N N . LEU A 1 80 ? 1.378 1.998 -20.860 1.00 95.38 80 LEU A N 1
ATOM 655 C CA . LEU A 1 80 ? 2.304 2.141 -19.742 1.00 95.38 80 LEU A CA 1
ATOM 656 C C . LEU A 1 80 ? 1.698 3.010 -18.628 1.00 95.38 80 LEU A C 1
ATOM 658 O O . LEU A 1 80 ? 1.832 2.672 -17.453 1.00 95.38 80 LEU A O 1
ATOM 662 N N . GLU A 1 81 ? 1.016 4.098 -18.985 1.00 96.50 81 GLU A N 1
ATOM 663 C CA . GLU A 1 81 ? 0.355 5.012 -18.050 1.00 96.50 81 GLU A CA 1
ATOM 664 C C . GLU A 1 81 ? -0.711 4.283 -17.229 1.00 96.50 81 GLU A C 1
ATOM 666 O O . GLU A 1 81 ? -0.721 4.389 -16.001 1.00 96.50 81 GLU A O 1
ATOM 671 N N . GLU A 1 82 ? -1.548 3.474 -17.884 1.00 96.44 82 GLU A N 1
ATOM 672 C CA . GLU A 1 82 ? -2.564 2.649 -17.221 1.00 96.44 82 GLU A CA 1
ATOM 673 C C . GLU A 1 82 ? -1.917 1.654 -16.246 1.00 96.44 82 GLU A C 1
ATOM 675 O O . GLU A 1 82 ? -2.346 1.511 -15.098 1.00 96.44 82 GLU A O 1
ATOM 680 N N . LYS A 1 83 ? -0.822 1.002 -16.660 1.00 96.12 83 LYS A N 1
ATOM 681 C CA . LYS A 1 83 ? -0.064 0.072 -15.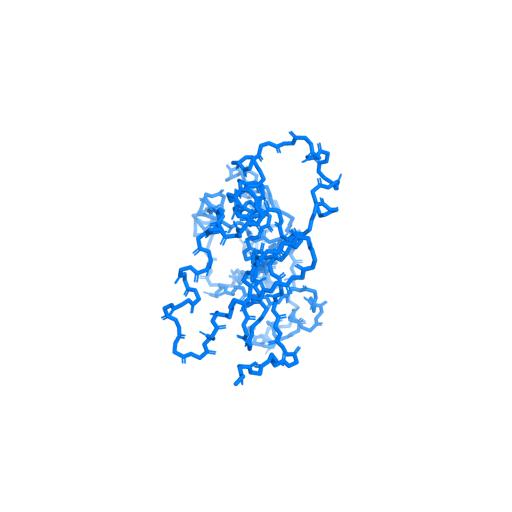808 1.00 96.12 83 LYS A CA 1
ATOM 682 C C . LYS A 1 83 ? 0.578 0.772 -14.607 1.00 96.12 83 LYS A C 1
ATOM 684 O O . LYS A 1 83 ? 0.579 0.217 -13.505 1.00 96.12 83 LYS A O 1
ATOM 689 N N . ILE A 1 84 ? 1.110 1.983 -14.786 1.00 95.50 84 ILE A N 1
ATOM 690 C CA . ILE A 1 84 ? 1.660 2.807 -13.699 1.00 95.50 84 ILE A CA 1
ATOM 691 C C . ILE A 1 84 ? 0.557 3.189 -12.712 1.00 95.50 84 ILE A C 1
ATOM 693 O O . ILE A 1 84 ? 0.765 3.085 -11.501 1.00 95.50 84 ILE A O 1
ATOM 697 N N . GLN A 1 85 ? -0.604 3.611 -13.211 1.00 93.94 85 GLN A N 1
ATOM 698 C CA . GLN A 1 85 ? -1.745 3.975 -12.378 1.00 93.94 85 GLN A CA 1
ATOM 699 C C . GLN A 1 85 ? -2.212 2.775 -11.546 1.00 93.94 85 GLN A C 1
ATOM 701 O O . GLN A 1 85 ? -2.268 2.862 -10.317 1.00 93.94 85 GLN A O 1
ATOM 706 N N . LYS A 1 86 ? -2.384 1.609 -12.181 1.00 94.31 86 LYS A N 1
ATOM 707 C CA . LYS A 1 86 ? -2.739 0.371 -11.479 1.00 94.31 86 LYS A CA 1
ATOM 708 C C . LYS A 1 86 ? -1.710 -0.025 -10.423 1.00 94.31 86 LYS A C 1
ATOM 710 O O . LYS A 1 86 ? -2.064 -0.469 -9.328 1.00 94.31 86 LYS A O 1
ATOM 715 N N . TYR A 1 87 ? -0.421 0.130 -10.726 1.00 93.38 87 TYR A N 1
ATOM 716 C CA . TYR A 1 87 ? 0.634 -0.103 -9.745 1.00 93.38 87 TYR A CA 1
ATOM 717 C C . TYR A 1 87 ? 0.507 0.835 -8.546 1.00 93.38 87 TYR A C 1
ATOM 719 O O . TYR A 1 87 ? 0.598 0.364 -7.421 1.00 93.38 87 TYR A O 1
ATOM 727 N N . LYS A 1 88 ? 0.260 2.133 -8.746 1.00 89.75 88 LYS A N 1
ATOM 728 C CA . LYS A 1 88 ? 0.111 3.087 -7.634 1.00 89.75 88 LYS A CA 1
ATOM 729 C C . LYS A 1 88 ? -1.084 2.758 -6.736 1.00 89.75 88 LYS A C 1
ATOM 731 O O . LYS A 1 88 ? -0.961 2.864 -5.521 1.00 89.75 88 LYS A O 1
ATOM 736 N N . GLU A 1 89 ? -2.196 2.314 -7.315 1.00 86.81 89 GLU A N 1
ATOM 737 C CA . GLU A 1 89 ? -3.401 1.916 -6.571 1.00 86.81 89 GLU A CA 1
ATOM 738 C C . GLU A 1 89 ? -3.180 0.663 -5.715 1.00 86.81 89 GLU A C 1
ATOM 740 O O . GLU A 1 89 ? -3.650 0.565 -4.583 1.00 86.81 89 GLU A O 1
ATOM 745 N N . THR A 1 90 ? -2.450 -0.310 -6.257 1.00 85.56 90 THR A N 1
ATOM 746 C CA . THR A 1 90 ? -2.276 -1.636 -5.638 1.00 85.56 90 THR A CA 1
ATOM 747 C C . THR A 1 90 ? -1.034 -1.733 -4.756 1.00 85.56 90 THR A C 1
ATOM 749 O O . THR A 1 90 ? -1.000 -2.524 -3.815 1.00 85.56 90 THR A O 1
ATOM 752 N N . ASN A 1 91 ? -0.004 -0.938 -5.043 1.00 85.69 91 ASN A N 1
ATOM 753 C CA . ASN A 1 91 ? 1.246 -0.873 -4.295 1.00 85.69 91 ASN A CA 1
ATOM 754 C C . ASN A 1 91 ? 1.181 0.235 -3.235 1.00 85.69 91 ASN A C 1
ATOM 756 O O . ASN A 1 91 ? 2.064 1.093 -3.138 1.00 85.69 91 ASN A O 1
ATOM 760 N N . SER A 1 92 ? 0.109 0.207 -2.452 1.00 80.88 92 SER A N 1
ATOM 761 C CA . SER A 1 92 ? -0.109 1.067 -1.298 1.00 80.88 92 SER A CA 1
ATOM 762 C C . SER A 1 92 ? 0.294 0.354 -0.003 1.00 80.88 92 SER A C 1
ATOM 764 O O . SER A 1 92 ? 0.498 -0.865 0.035 1.00 80.88 92 SER A O 1
ATOM 766 N N . LEU A 1 93 ? 0.479 1.128 1.068 1.00 84.81 93 LEU A N 1
ATOM 767 C CA . LEU A 1 93 ? 0.777 0.572 2.383 1.00 84.81 93 LEU A CA 1
ATOM 768 C C . LEU A 1 93 ? -0.416 -0.264 2.854 1.00 84.81 93 LEU A C 1
ATOM 770 O O . LEU A 1 93 ? -1.514 0.255 3.025 1.00 84.81 93 LEU A O 1
ATOM 774 N N . GLN A 1 94 ? -0.188 -1.550 3.096 1.00 87.06 94 GLN A N 1
ATOM 775 C CA . GLN A 1 94 ? -1.196 -2.438 3.662 1.00 87.06 94 GLN A CA 1
ATOM 776 C C . GLN A 1 94 ? -1.079 -2.435 5.182 1.00 87.06 94 GLN A C 1
ATOM 778 O O . GLN A 1 94 ? -0.083 -2.918 5.725 1.00 87.06 94 GLN A O 1
ATOM 783 N N . TYR A 1 95 ? -2.084 -1.889 5.864 1.00 92.81 95 TYR A N 1
ATOM 784 C CA . TYR A 1 95 ? -2.090 -1.790 7.319 1.00 92.81 95 TYR A CA 1
ATOM 785 C C . TYR A 1 95 ? -3.453 -2.125 7.928 1.00 92.81 95 TYR A C 1
ATOM 787 O O . TYR A 1 95 ? -4.500 -2.010 7.285 1.00 92.81 95 TYR A O 1
ATOM 795 N N . LEU A 1 96 ? -3.406 -2.559 9.184 1.00 95.56 96 LEU A N 1
ATOM 796 C CA . LEU A 1 96 ? -4.554 -2.751 10.063 1.00 95.56 96 LEU A CA 1
ATOM 797 C C . LEU A 1 96 ? -4.743 -1.489 10.907 1.00 95.56 96 LEU A C 1
ATOM 799 O O . LEU A 1 96 ? -3.768 -0.988 11.467 1.00 95.56 96 LEU A O 1
ATOM 803 N N . LEU A 1 97 ? -5.974 -0.995 11.019 1.00 96.88 97 LEU A N 1
ATOM 804 C CA . LEU A 1 97 ? -6.302 0.103 11.925 1.00 96.88 97 LEU A CA 1
ATOM 805 C C . LEU A 1 97 ? -6.959 -0.455 13.189 1.00 96.88 97 LEU A C 1
ATOM 807 O O . LEU A 1 97 ? -7.953 -1.176 13.105 1.00 96.88 97 LEU A O 1
ATOM 811 N N . VAL A 1 98 ? -6.398 -0.133 14.349 1.00 97.19 98 VAL A N 1
ATOM 812 C CA . VAL A 1 98 ? -6.929 -0.488 15.668 1.00 97.19 98 VAL A CA 1
ATOM 813 C C . VAL A 1 98 ? -7.329 0.802 16.374 1.00 97.19 98 VAL A C 1
ATOM 815 O O . VAL A 1 98 ? -6.511 1.712 16.477 1.00 97.19 98 VAL A O 1
ATOM 818 N N . ILE A 1 99 ? -8.581 0.893 16.818 1.00 96.00 99 ILE A N 1
ATOM 819 C CA . ILE A 1 99 ? -9.133 2.086 17.471 1.00 96.00 99 ILE A CA 1
ATOM 820 C C . ILE A 1 99 ? -9.634 1.683 18.852 1.00 96.00 99 ILE A C 1
ATOM 822 O O . ILE A 1 99 ? -10.524 0.836 18.958 1.00 96.00 99 ILE A O 1
ATOM 826 N N . GLU A 1 100 ? -9.080 2.280 19.902 1.00 93.81 100 GLU A N 1
ATOM 827 C CA . GLU A 1 100 ? -9.596 2.144 21.258 1.00 93.81 100 GLU A CA 1
ATOM 828 C C . GLU A 1 100 ? -10.791 3.074 21.476 1.00 93.81 100 GLU A C 1
ATOM 830 O O . GLU A 1 100 ? -10.690 4.286 21.317 1.00 93.81 100 GLU A O 1
ATOM 835 N N . LEU A 1 101 ? -11.939 2.511 21.858 1.00 92.69 101 LEU A N 1
ATOM 836 C CA . LEU A 1 101 ? -13.154 3.293 22.103 1.00 92.69 101 LEU A CA 1
ATOM 837 C C . LEU A 1 101 ? -13.249 3.826 23.542 1.00 92.69 101 LEU A C 1
ATOM 839 O O . LEU A 1 101 ? -14.172 4.561 23.864 1.00 92.69 101 LEU A O 1
ATOM 843 N N . LYS A 1 102 ? -12.314 3.456 24.424 1.00 88.50 102 LYS A N 1
ATOM 844 C CA . LYS A 1 102 ? -12.378 3.757 25.865 1.00 88.50 102 LYS A CA 1
ATOM 845 C C . LYS A 1 102 ? -12.296 5.250 26.184 1.00 88.50 102 LYS A C 1
ATOM 847 O O . LYS A 1 102 ? -12.887 5.685 27.165 1.00 88.50 102 LYS A O 1
ATOM 852 N N . GLN A 1 103 ? -11.534 6.008 25.396 1.00 87.06 103 GLN A N 1
ATOM 853 C CA . GLN A 1 103 ? -11.222 7.417 25.672 1.00 87.06 103 GLN A CA 1
ATOM 854 C C . GLN A 1 103 ? -11.870 8.390 24.681 1.00 87.06 103 GLN A C 1
ATOM 856 O O . GLN A 1 103 ? -11.583 9.586 24.721 1.00 87.06 103 GLN A O 1
ATOM 861 N N . ILE A 1 104 ? -12.748 7.899 23.803 1.00 91.31 104 ILE A N 1
ATOM 862 C CA . ILE A 1 104 ? -13.448 8.726 22.819 1.00 91.31 104 ILE A CA 1
ATOM 863 C C . ILE A 1 104 ? -14.957 8.641 23.018 1.00 91.31 104 ILE A C 1
ATOM 865 O O . ILE A 1 104 ? -15.476 7.632 23.480 1.00 91.31 104 ILE A O 1
ATOM 869 N N . ASN A 1 105 ? -15.672 9.699 22.654 1.00 92.25 105 ASN A N 1
ATOM 870 C CA . ASN A 1 105 ? -17.130 9.708 22.595 1.00 92.25 105 ASN A CA 1
ATOM 871 C C . ASN A 1 105 ? -17.636 9.496 21.156 1.00 92.25 105 ASN A C 1
ATOM 873 O O . ASN A 1 105 ? -16.850 9.380 20.209 1.00 92.25 105 ASN A O 1
ATOM 877 N N . ILE A 1 106 ? -18.959 9.434 20.985 1.00 92.38 106 ILE A N 1
ATOM 878 C CA . ILE A 1 106 ? -19.574 9.154 19.683 1.00 92.38 106 ILE A CA 1
ATOM 879 C C . ILE A 1 106 ? -19.272 10.235 18.632 1.00 92.38 106 ILE A C 1
ATOM 881 O O . ILE A 1 106 ? -19.013 9.897 17.480 1.00 92.38 106 ILE A O 1
ATOM 885 N N . ASP A 1 107 ? -19.203 11.510 19.024 1.00 94.38 107 ASP A N 1
ATOM 886 C CA . ASP A 1 107 ? -18.902 12.623 18.113 1.00 94.38 107 ASP A CA 1
ATOM 887 C C . ASP A 1 107 ? -17.447 12.574 17.628 1.00 94.38 107 ASP A C 1
ATOM 889 O O . ASP A 1 107 ? -17.147 12.778 16.448 1.00 94.38 107 ASP A O 1
ATOM 893 N N . GLN A 1 108 ? -16.519 12.249 18.531 1.00 95.56 108 GLN A N 1
ATOM 894 C CA . GLN A 1 108 ? -15.115 12.029 18.191 1.00 95.56 108 GLN A CA 1
ATOM 895 C C . GLN A 1 108 ? -14.955 10.816 17.274 1.00 95.56 108 GLN A C 1
ATOM 897 O O . GLN A 1 108 ? -14.207 10.884 16.296 1.00 95.56 108 GLN A O 1
ATOM 902 N N . PHE A 1 109 ? -15.687 9.732 17.543 1.00 96.06 109 PHE A N 1
ATOM 903 C CA . PHE A 1 109 ? -15.707 8.557 16.679 1.00 96.06 109 PHE A CA 1
ATOM 904 C C . PHE A 1 109 ? -16.269 8.876 15.285 1.00 96.06 109 PHE A C 1
ATOM 906 O O . PHE A 1 109 ? -15.690 8.448 14.285 1.00 96.06 109 PHE A O 1
ATOM 913 N N . TYR A 1 110 ? -17.326 9.687 15.194 1.00 97.38 110 TYR A N 1
ATOM 914 C CA . TYR A 1 110 ? -17.883 10.166 13.927 1.00 97.38 110 TYR A CA 1
ATOM 915 C C . TYR A 1 110 ? -16.870 10.990 13.126 1.00 97.38 110 TYR A C 1
ATOM 917 O O . TYR A 1 110 ? -16.659 10.747 11.933 1.00 97.38 110 TYR A O 1
ATOM 925 N N . SER A 1 111 ? -16.190 11.936 13.780 1.00 97.31 111 SER A N 1
ATOM 926 C CA . SER A 1 111 ? -15.127 12.730 13.154 1.00 97.31 111 SER A CA 1
ATOM 927 C C . SER A 1 111 ? -13.983 11.846 12.651 1.00 97.31 111 SER A C 1
ATOM 929 O O . SER A 1 111 ? -13.517 12.009 11.521 1.00 97.31 111 SER A O 1
ATOM 931 N N . LEU A 1 112 ? -13.569 10.857 13.448 1.00 97.19 112 LEU A N 1
ATOM 932 C CA . LEU A 1 112 ? -12.535 9.902 13.065 1.00 97.19 112 LEU A CA 1
ATOM 933 C C . LEU A 1 112 ? -12.958 9.061 11.851 1.00 97.19 112 LEU A C 1
ATOM 935 O O . LEU A 1 112 ? -12.183 8.923 10.906 1.00 97.19 112 LEU A O 1
ATOM 939 N N . CYS A 1 113 ? -14.188 8.545 11.828 1.00 97.62 113 CYS A N 1
ATOM 940 C CA . CYS A 1 113 ? -14.703 7.774 10.694 1.00 97.62 113 CYS A CA 1
ATOM 941 C C . CYS A 1 113 ? -14.813 8.626 9.422 1.00 97.62 113 CYS A C 1
ATOM 943 O O . CYS A 1 113 ? -14.402 8.181 8.350 1.00 97.62 113 CYS A O 1
ATOM 945 N N . SER A 1 114 ? -15.239 9.885 9.552 1.00 97.25 114 SER A N 1
ATOM 946 C CA . SER A 1 114 ? -15.250 10.851 8.446 1.00 97.25 114 SER A CA 1
ATOM 947 C C . SER A 1 114 ? -13.844 11.086 7.879 1.00 97.25 114 SER A C 1
ATOM 949 O O . SER A 1 114 ? -13.663 11.166 6.664 1.00 97.25 114 SER A O 1
ATOM 951 N N . GLN A 1 115 ? -12.820 11.160 8.735 1.00 96.94 115 GLN A N 1
ATOM 952 C CA . GL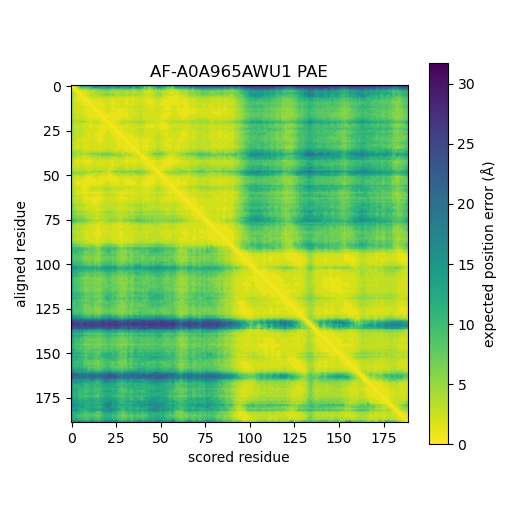N A 1 115 ? -11.426 11.263 8.288 1.00 96.94 115 GLN A CA 1
ATOM 953 C C . GLN A 1 115 ? -10.964 9.979 7.589 1.00 96.94 115 GLN A C 1
ATOM 955 O O . GLN A 1 115 ? -10.374 10.055 6.512 1.00 96.94 115 GLN A O 1
ATOM 960 N N . ILE A 1 116 ? -11.278 8.807 8.154 1.00 96.62 116 ILE A N 1
ATOM 961 C CA . ILE A 1 116 ? -10.927 7.497 7.585 1.00 96.62 116 ILE A CA 1
ATOM 962 C C . ILE A 1 116 ? -11.531 7.317 6.186 1.00 96.62 116 ILE A C 1
ATOM 964 O O . ILE A 1 116 ? -10.835 6.860 5.275 1.00 96.62 116 ILE A O 1
ATOM 968 N N . ALA A 1 117 ? -12.795 7.702 5.992 1.00 96.06 117 ALA A N 1
ATOM 969 C CA . ALA A 1 117 ? -13.485 7.597 4.707 1.00 96.06 117 ALA A CA 1
ATOM 970 C C . ALA A 1 117 ? -12.766 8.369 3.584 1.00 96.06 117 ALA A C 1
ATOM 972 O O . ALA A 1 117 ? -12.746 7.911 2.437 1.00 96.06 117 ALA A O 1
ATOM 973 N N . ASN A 1 118 ? -12.117 9.483 3.939 1.00 95.25 118 ASN A N 1
ATOM 974 C CA . ASN A 1 118 ? -11.421 10.393 3.030 1.00 95.25 118 ASN A CA 1
ATOM 975 C C . ASN A 1 118 ? -9.910 10.122 2.892 1.00 95.25 118 ASN A C 1
ATOM 977 O O . ASN A 1 118 ? -9.211 10.868 2.203 1.00 95.25 118 ASN A O 1
ATOM 981 N N . LEU A 1 119 ? -9.374 9.069 3.520 1.00 92.19 119 LEU A N 1
ATOM 982 C CA . LEU A 1 119 ? -7.961 8.716 3.373 1.00 92.19 119 LEU A CA 1
ATOM 983 C C . LEU A 1 119 ? -7.639 8.287 1.937 1.00 92.19 119 LEU A C 1
ATOM 985 O O . LEU A 1 119 ? -8.309 7.434 1.355 1.00 92.19 119 LEU A O 1
ATOM 989 N N . SER A 1 120 ? -6.529 8.803 1.404 1.00 89.00 120 SER A N 1
ATOM 990 C CA . SER A 1 120 ? -5.975 8.361 0.117 1.00 89.00 120 SER A CA 1
ATOM 991 C C . SER A 1 120 ? -5.465 6.917 0.161 1.00 89.00 120 SER A C 1
ATOM 993 O O . SER A 1 120 ? -5.493 6.220 -0.850 1.00 89.00 120 SER A O 1
ATOM 995 N N . ILE A 1 121 ? -5.022 6.453 1.336 1.00 89.44 121 ILE A N 1
ATOM 996 C CA . ILE A 1 121 ? -4.639 5.063 1.595 1.00 89.44 121 ILE A CA 1
ATOM 997 C C . ILE A 1 121 ? -5.475 4.537 2.761 1.00 89.44 121 ILE A C 1
ATOM 999 O O . ILE A 1 121 ? -5.210 4.837 3.928 1.00 89.44 121 ILE A O 1
ATOM 1003 N N . LYS A 1 122 ? -6.481 3.728 2.433 1.00 92.38 122 LYS A N 1
ATOM 1004 C CA . LYS A 1 122 ? -7.403 3.135 3.404 1.00 92.38 122 LYS A CA 1
ATOM 1005 C C . LYS A 1 122 ? -6.775 1.929 4.122 1.00 92.38 122 LYS A C 1
ATOM 1007 O O . LYS A 1 122 ? -5.997 1.197 3.501 1.00 92.38 122 LYS A O 1
ATOM 1012 N N . PRO A 1 123 ? -7.103 1.683 5.405 1.00 94.44 123 PRO A N 1
ATOM 1013 C CA . PRO A 1 123 ? -6.722 0.439 6.065 1.00 94.44 123 PRO A CA 1
ATOM 1014 C C . PRO A 1 123 ? -7.388 -0.764 5.388 1.00 94.44 123 PRO A C 1
ATOM 1016 O O . PRO A 1 123 ? -8.483 -0.660 4.841 1.00 94.44 123 PRO A O 1
ATOM 1019 N N . GLN A 1 124 ? -6.759 -1.937 5.470 1.00 93.19 124 GLN A N 1
ATOM 1020 C CA . GLN A 1 124 ? -7.356 -3.178 4.956 1.00 93.19 124 GLN A CA 1
ATOM 1021 C C . GLN A 1 124 ? -8.509 -3.674 5.829 1.00 93.19 124 GLN A C 1
ATOM 1023 O O . GLN A 1 124 ? -9.397 -4.386 5.359 1.00 93.19 124 GLN A O 1
ATOM 1028 N N . LYS A 1 125 ? -8.451 -3.355 7.123 1.00 95.25 125 LYS A N 1
ATOM 1029 C CA . LYS A 1 125 ? -9.447 -3.733 8.116 1.00 95.25 125 LYS A CA 1
ATOM 1030 C C . LYS A 1 125 ? -9.391 -2.770 9.296 1.00 95.25 125 LYS A C 1
ATOM 1032 O O . LYS A 1 125 ? -8.315 -2.273 9.632 1.00 95.25 125 LYS A O 1
ATOM 1037 N N . ILE A 1 126 ? -10.534 -2.566 9.940 1.00 97.44 126 ILE A N 1
ATOM 1038 C CA . ILE A 1 126 ? -10.650 -1.816 11.193 1.00 97.44 126 ILE A CA 1
ATOM 1039 C C . ILE A 1 126 ? -10.997 -2.788 12.329 1.00 97.44 126 ILE A C 1
ATOM 1041 O O . ILE A 1 126 ? -11.855 -3.664 12.183 1.00 97.44 126 ILE A O 1
ATOM 1045 N N . ILE A 1 127 ? -10.321 -2.662 13.467 1.00 97.19 127 ILE A N 1
ATOM 1046 C CA . ILE A 1 127 ? -10.669 -3.355 14.709 1.00 97.19 127 ILE A CA 1
ATOM 1047 C C . ILE A 1 127 ? -10.980 -2.299 15.759 1.00 97.19 127 ILE A C 1
ATOM 1049 O O . ILE A 1 127 ? -10.116 -1.510 16.128 1.00 97.19 127 ILE A O 1
ATOM 1053 N N . LEU A 1 128 ? -12.215 -2.315 16.242 1.00 96.50 128 LEU A N 1
ATOM 1054 C CA . LEU A 1 128 ? -12.681 -1.426 17.296 1.00 96.50 128 LEU A CA 1
ATOM 1055 C C . LEU A 1 128 ? -12.561 -2.148 18.635 1.00 96.50 128 LEU A C 1
ATOM 1057 O O . LEU A 1 128 ? -13.174 -3.203 18.819 1.00 96.50 128 LEU A O 1
ATOM 1061 N N . ILE A 1 129 ? -11.767 -1.604 19.551 1.00 94.19 129 ILE A N 1
ATOM 1062 C CA . ILE A 1 129 ? -11.606 -2.138 20.903 1.00 94.19 129 ILE A CA 1
ATOM 1063 C C . ILE A 1 129 ? -12.645 -1.481 21.787 1.00 94.19 129 ILE A C 1
ATOM 1065 O O . ILE A 1 129 ? -12.570 -0.291 22.087 1.00 94.19 129 ILE A O 1
ATOM 1069 N N . ARG A 1 130 ? -13.630 -2.276 22.186 1.00 91.62 130 ARG A N 1
ATOM 1070 C CA . ARG A 1 130 ? -14.700 -1.866 23.088 1.00 91.62 130 ARG A CA 1
ATOM 1071 C C . ARG A 1 130 ? -14.496 -2.557 24.425 1.00 91.62 130 ARG A C 1
ATOM 1073 O O . ARG A 1 130 ? -14.115 -3.720 24.444 1.00 91.62 130 ARG A O 1
ATOM 1080 N N . TYR A 1 131 ? -14.805 -1.889 25.522 1.00 87.19 131 TYR A N 1
ATOM 1081 C CA . TYR A 1 131 ? -14.803 -2.495 26.851 1.00 87.19 131 TYR A CA 1
ATOM 1082 C C . TYR A 1 131 ? -16.242 -2.747 27.285 1.00 87.19 131 TYR A C 1
ATOM 1084 O O . TYR A 1 131 ? -17.142 -2.019 26.867 1.00 87.19 131 TYR A O 1
ATOM 1092 N N . ILE A 1 132 ? -16.470 -3.797 28.072 1.00 83.00 132 ILE A N 1
ATOM 1093 C CA . ILE A 1 132 ? -17.747 -3.940 28.771 1.00 83.00 132 ILE A CA 1
ATOM 1094 C C . ILE A 1 132 ? -17.794 -2.845 29.838 1.00 83.00 132 ILE A C 1
ATOM 1096 O O . ILE A 1 132 ? -16.988 -2.846 30.763 1.00 83.00 132 ILE A O 1
ATOM 1100 N N . ASP A 1 133 ? -18.717 -1.904 29.681 1.00 74.25 133 ASP A N 1
ATOM 1101 C CA . ASP A 1 133 ? -19.103 -0.935 30.699 1.00 74.25 133 ASP A CA 1
ATOM 1102 C C . ASP A 1 133 ? -20.619 -1.025 30.930 1.00 74.25 133 ASP A C 1
ATOM 1104 O O . ASP A 1 133 ? -21.382 -1.416 30.044 1.00 74.25 133 ASP A O 1
ATOM 1108 N N . ASP A 1 134 ? -21.068 -0.668 32.135 1.00 67.44 134 ASP A N 1
ATOM 1109 C CA . ASP A 1 134 ? -22.492 -0.724 32.504 1.00 67.44 134 ASP A CA 1
ATOM 1110 C C . ASP A 1 134 ? -23.362 0.202 31.635 1.00 67.44 134 ASP A C 1
ATOM 1112 O O . ASP A 1 134 ? -24.577 0.027 31.550 1.00 67.44 134 A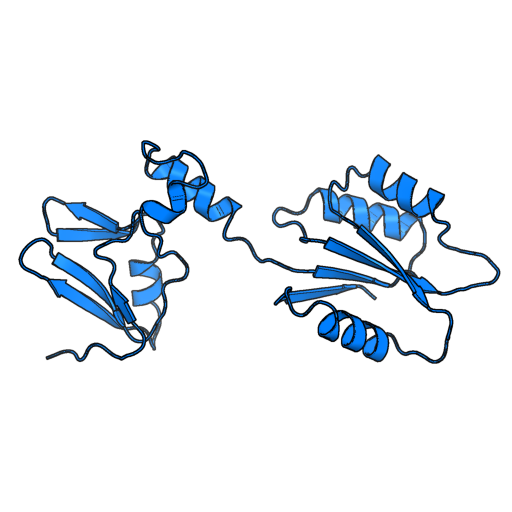SP A O 1
ATOM 1116 N N . GLN A 1 135 ? -22.743 1.193 30.984 1.00 66.19 135 GLN A N 1
ATOM 1117 C CA . GLN A 1 135 ? -23.417 2.164 30.123 1.00 66.19 135 GLN A CA 1
ATOM 1118 C C . GLN A 1 135 ? -23.407 1.796 28.636 1.00 66.19 135 GLN A C 1
ATOM 1120 O O . GLN A 1 135 ? -24.120 2.436 27.866 1.00 66.19 135 GLN A O 1
ATOM 1125 N N . LEU A 1 136 ? -22.650 0.771 28.225 1.00 68.12 136 LEU A N 1
ATOM 1126 C CA . LEU A 1 136 ? -22.477 0.360 26.831 1.00 68.12 136 LEU A CA 1
ATOM 1127 C C . LEU A 1 136 ? -22.245 1.567 25.916 1.00 68.12 136 LEU A C 1
ATOM 1129 O O . LEU A 1 136 ? -22.941 1.719 24.919 1.00 68.12 136 LEU A O 1
ATOM 1133 N N . SER A 1 137 ? -21.264 2.419 26.241 1.00 73.38 137 SER A N 1
ATOM 1134 C CA . SER A 1 137 ? -21.055 3.735 25.596 1.00 73.38 137 SER A CA 1
ATOM 1135 C C . SER A 1 137 ? -20.970 3.669 24.060 1.00 73.38 137 SER A C 1
ATOM 1137 O O . SER A 1 137 ? -21.297 4.628 23.364 1.00 73.38 137 SER A O 1
ATOM 1139 N N . PHE A 1 138 ? -20.587 2.505 23.524 1.00 88.06 138 PHE A N 1
ATOM 1140 C CA . PHE A 1 138 ? -20.643 2.184 22.100 1.00 88.06 138 PHE A CA 1
ATOM 1141 C C . PHE A 1 138 ? -21.455 0.907 21.822 1.00 88.06 138 PHE A C 1
ATOM 1143 O O . PHE A 1 138 ? -20.889 -0.190 21.651 1.00 88.06 138 PHE A O 1
ATOM 1150 N N . PRO A 1 139 ? -22.792 1.013 21.730 1.00 90.12 139 PRO A N 1
ATOM 1151 C CA . PRO A 1 139 ? -23.628 -0.077 21.253 1.00 90.12 139 PRO A CA 1
ATOM 1152 C C . PRO A 1 139 ? -23.281 -0.423 19.801 1.00 90.12 139 PRO A C 1
ATOM 1154 O O . PRO A 1 139 ? -22.771 0.411 19.050 1.00 90.12 139 PRO A O 1
ATOM 1157 N N . TYR A 1 140 ? -23.583 -1.656 19.385 1.00 92.38 140 TYR A N 1
ATOM 1158 C CA . TYR A 1 140 ? -23.332 -2.091 18.006 1.00 92.38 140 TYR A CA 1
ATOM 1159 C C . TYR A 1 140 ? -24.017 -1.172 16.986 1.00 92.38 140 TYR A C 1
ATOM 1161 O O . TYR A 1 140 ? -23.370 -0.747 16.033 1.00 92.38 140 TYR A O 1
ATOM 1169 N N . ASP A 1 141 ? -25.283 -0.822 17.222 1.00 94.00 141 ASP A N 1
ATOM 1170 C CA . ASP A 1 141 ? -26.058 0.009 16.297 1.00 94.00 141 ASP A CA 1
ATOM 1171 C C . ASP A 1 141 ? -25.490 1.424 16.181 1.00 94.00 141 ASP A C 1
ATOM 1173 O O . ASP A 1 141 ? -25.410 1.954 15.080 1.00 94.00 141 ASP A O 1
ATOM 1177 N N . ALA A 1 142 ? -25.004 2.011 17.280 1.00 93.31 142 ALA A N 1
ATOM 1178 C CA . ALA A 1 142 ? -24.359 3.322 17.236 1.00 93.31 142 ALA A CA 1
ATOM 1179 C C . ALA A 1 142 ? -23.080 3.288 16.385 1.00 93.31 142 ALA A C 1
ATOM 1181 O O . ALA A 1 142 ? -22.8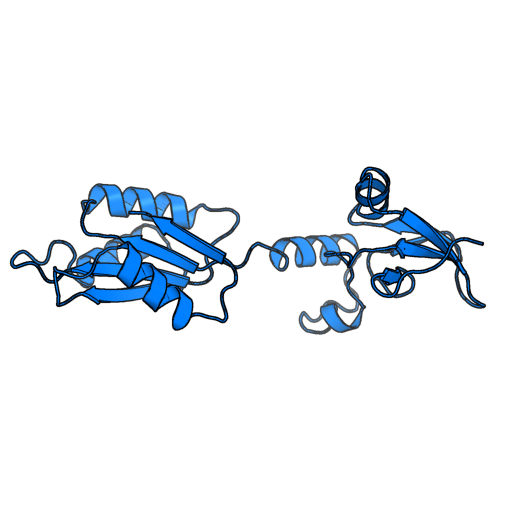90 4.140 15.522 1.00 93.31 142 ALA A O 1
ATOM 1182 N N . ILE A 1 143 ? -22.233 2.269 16.579 1.00 95.38 143 ILE A N 1
ATOM 1183 C CA . ILE A 1 143 ? -21.023 2.075 15.768 1.00 95.38 143 ILE A CA 1
ATOM 1184 C C . ILE A 1 143 ? -21.390 1.899 14.292 1.00 95.38 143 ILE A C 1
ATOM 1186 O O . ILE A 1 143 ? -20.801 2.545 13.426 1.00 95.38 143 ILE A O 1
ATOM 1190 N N . LYS A 1 144 ? -22.348 1.010 14.007 1.00 96.62 144 LYS A N 1
ATOM 1191 C CA . LYS A 1 144 ? -22.773 0.695 12.645 1.00 96.62 144 LYS A CA 1
ATOM 1192 C C . LYS A 1 144 ? -23.333 1.934 11.946 1.00 96.62 144 LYS A C 1
ATOM 1194 O O . LYS A 1 144 ? -22.920 2.213 10.829 1.00 96.62 144 LYS A O 1
ATOM 1199 N N . ASN A 1 145 ? -24.205 2.689 12.614 1.00 96.88 145 ASN A N 1
ATOM 1200 C CA . ASN A 1 145 ? -24.793 3.907 12.062 1.00 96.88 145 ASN A CA 1
ATOM 1201 C C . ASN A 1 145 ? -23.713 4.934 11.718 1.00 96.88 145 ASN A C 1
ATOM 1203 O O . ASN A 1 145 ? -23.709 5.442 10.605 1.00 96.88 145 ASN A O 1
ATOM 1207 N N . VAL A 1 146 ? -22.743 5.169 12.609 1.00 97.38 146 VAL A N 1
ATOM 1208 C CA . VAL A 1 146 ? -21.636 6.097 12.325 1.00 97.38 146 VAL A CA 1
ATOM 1209 C C . VAL A 1 146 ? -20.821 5.648 11.107 1.00 97.38 146 VAL A C 1
ATOM 1211 O O . VAL A 1 146 ? -20.501 6.465 10.244 1.00 97.38 146 VAL A O 1
ATOM 1214 N N . LEU A 1 147 ? -20.476 4.361 11.008 1.00 96.94 147 LEU A N 1
ATOM 1215 C CA . LEU A 1 147 ? -19.708 3.836 9.872 1.00 96.94 147 LEU A CA 1
ATOM 1216 C C . LEU A 1 147 ? -20.482 3.946 8.549 1.00 96.94 147 LEU A C 1
ATOM 1218 O O . LEU A 1 147 ? -19.891 4.319 7.533 1.00 96.94 147 LEU A O 1
ATOM 1222 N N . ASP A 1 148 ? -21.789 3.674 8.575 1.00 96.50 148 ASP A N 1
ATOM 1223 C CA . ASP A 1 148 ? -22.669 3.778 7.409 1.00 96.50 148 ASP A CA 1
ATOM 1224 C C . ASP A 1 148 ? -22.856 5.247 6.975 1.00 96.50 148 ASP A C 1
ATOM 1226 O O . ASP A 1 148 ? -22.698 5.565 5.797 1.00 96.50 148 ASP A O 1
ATOM 1230 N N . GLU A 1 149 ? -23.128 6.159 7.915 1.00 97.44 149 GLU A N 1
ATOM 1231 C CA . GLU A 1 149 ? -23.339 7.594 7.655 1.00 97.44 149 GLU A CA 1
ATOM 1232 C C . GLU A 1 149 ? -22.082 8.286 7.118 1.00 97.44 149 GLU A C 1
ATOM 1234 O O . GLU A 1 149 ? -22.162 9.145 6.240 1.00 97.44 149 GLU A O 1
ATOM 1239 N N . THR A 1 150 ? -20.909 7.894 7.617 1.00 97.31 150 THR A N 1
ATOM 1240 C CA . THR A 1 150 ? -19.622 8.450 7.169 1.00 97.31 150 THR A CA 1
ATOM 1241 C C . THR A 1 150 ? -19.095 7.807 5.883 1.00 97.31 150 THR A C 1
ATOM 1243 O O . THR A 1 150 ? -18.111 8.288 5.321 1.00 97.31 150 THR A O 1
ATOM 1246 N N . GLY A 1 151 ? -19.737 6.741 5.388 1.00 95.50 151 GLY A N 1
ATOM 1247 C CA . GLY A 1 151 ? -19.345 6.055 4.154 1.00 95.50 151 GLY A CA 1
ATOM 1248 C C . GLY A 1 151 ? -18.044 5.255 4.275 1.00 95.50 151 GLY A C 1
ATOM 1249 O O . GLY A 1 151 ? -17.288 5.136 3.303 1.00 95.50 151 GLY A O 1
ATOM 1250 N N . VAL A 1 152 ? -17.744 4.712 5.459 1.00 95.81 152 VAL A N 1
ATOM 1251 C CA . VAL A 1 152 ? -16.567 3.855 5.667 1.00 95.81 152 VAL A CA 1
ATOM 1252 C C . VAL A 1 152 ? -16.812 2.477 5.045 1.00 95.81 152 VAL A C 1
ATOM 1254 O O . VAL A 1 152 ? -17.267 1.539 5.693 1.00 95.81 152 VAL A O 1
ATOM 1257 N N . ASP A 1 153 ? -16.448 2.339 3.772 1.00 94.38 153 ASP A N 1
ATOM 1258 C CA . ASP A 1 153 ? -16.495 1.071 3.031 1.00 94.38 153 ASP A CA 1
ATOM 1259 C C . ASP A 1 153 ? -15.223 0.231 3.258 1.00 94.38 153 ASP A C 1
ATOM 1261 O O . ASP A 1 153 ? -14.370 0.066 2.383 1.00 94.38 153 ASP A O 1
ATOM 1265 N N . ILE A 1 154 ? -15.019 -0.207 4.503 1.00 95.31 154 ILE A N 1
ATOM 1266 C CA . ILE A 1 154 ? -13.871 -1.025 4.920 1.00 95.31 154 ILE A CA 1
ATOM 1267 C C . ILE A 1 154 ? -14.376 -2.119 5.850 1.00 95.31 154 ILE A C 1
ATOM 1269 O O . ILE A 1 154 ? -15.152 -1.855 6.764 1.00 95.31 154 ILE A O 1
ATOM 1273 N N . GLY A 1 155 ? -13.896 -3.353 5.676 1.00 95.38 155 GLY A N 1
ATOM 1274 C CA . GLY A 1 155 ? -14.232 -4.438 6.595 1.00 95.38 155 GLY A CA 1
ATOM 1275 C C . GLY A 1 155 ? -13.848 -4.088 8.036 1.00 95.38 155 GLY A C 1
ATOM 1276 O O . GLY A 1 155 ? -12.705 -3.723 8.313 1.00 95.38 155 GLY A O 1
ATOM 1277 N N . TRP A 1 156 ? -14.779 -4.241 8.973 1.00 97.25 156 TRP A N 1
ATOM 1278 C CA . TRP A 1 156 ? -14.560 -3.914 10.380 1.00 97.25 156 TRP A CA 1
ATOM 1279 C C . TRP A 1 156 ? -15.049 -5.028 11.306 1.00 97.25 156 TRP A C 1
ATOM 1281 O O . TRP A 1 156 ? -15.790 -5.927 10.908 1.00 97.25 156 TRP A O 1
ATOM 1291 N N . ARG A 1 157 ? -14.573 -5.018 12.552 1.00 96.06 157 ARG A N 1
ATOM 1292 C CA . ARG A 1 157 ? -15.126 -5.840 13.635 1.00 96.06 157 ARG A CA 1
ATOM 1293 C C . ARG A 1 157 ? -14.947 -5.148 14.977 1.00 96.06 157 ARG A C 1
ATOM 1295 O O . ARG A 1 157 ? -14.007 -4.375 15.154 1.00 96.06 157 ARG A O 1
ATOM 1302 N N . ILE A 1 158 ? -15.787 -5.518 15.934 1.00 95.00 158 ILE A N 1
ATOM 1303 C CA . ILE A 1 158 ? -15.621 -5.143 17.337 1.00 95.00 158 ILE A CA 1
ATOM 1304 C C . ILE A 1 158 ? -14.893 -6.277 18.056 1.00 95.00 158 ILE A C 1
ATOM 1306 O O . ILE A 1 158 ? -15.242 -7.449 17.905 1.00 95.00 158 ILE A O 1
ATOM 1310 N N . GLN A 1 159 ? -13.891 -5.927 18.850 1.00 93.50 159 GLN A N 1
ATOM 1311 C CA . GLN A 1 159 ? -13.286 -6.802 19.839 1.00 93.50 159 GLN A CA 1
ATOM 1312 C C . GLN A 1 159 ? -13.665 -6.265 21.217 1.00 93.50 159 GLN A C 1
ATOM 1314 O O . GLN A 1 159 ? -13.249 -5.176 21.601 1.00 93.50 159 GLN A O 1
ATOM 1319 N N . THR A 1 160 ? -14.527 -7.006 21.915 1.00 91.19 160 THR A N 1
ATOM 1320 C CA . THR A 1 160 ? -15.008 -6.615 23.243 1.00 91.19 160 THR A CA 1
ATOM 1321 C C . THR A 1 160 ? -14.082 -7.190 24.310 1.00 91.19 160 THR A C 1
ATOM 1323 O O . THR A 1 160 ? -13.892 -8.404 24.366 1.00 91.19 160 THR A O 1
ATOM 1326 N N . MET A 1 161 ? -13.516 -6.319 25.136 1.00 90.75 161 MET A N 1
ATOM 1327 C CA . MET A 1 161 ? -12.688 -6.656 26.284 1.00 90.75 161 MET A CA 1
ATOM 1328 C C . MET A 1 161 ? -13.577 -6.809 27.514 1.00 90.75 161 MET A C 1
ATOM 1330 O O . MET A 1 161 ? -14.298 -5.883 27.887 1.00 90.75 161 MET A O 1
ATOM 1334 N N . ILE A 1 162 ? -13.547 -8.004 28.098 1.00 84.38 162 ILE A N 1
ATOM 1335 C CA . ILE A 1 162 ? -14.320 -8.360 29.298 1.00 84.38 162 ILE A CA 1
ATOM 1336 C C . ILE A 1 162 ? -13.550 -7.964 30.560 1.00 84.38 162 ILE A C 1
ATOM 1338 O O . ILE A 1 162 ? -14.142 -7.581 31.560 1.00 84.38 162 ILE A O 1
ATOM 1342 N N . ASP A 1 163 ? -12.227 -8.057 30.493 1.00 82.00 163 ASP A N 1
ATOM 1343 C CA . ASP A 1 163 ? -11.335 -7.844 31.617 1.00 82.00 163 ASP A CA 1
ATOM 1344 C C . ASP A 1 163 ? -10.704 -6.448 31.535 1.00 82.00 163 ASP A C 1
ATOM 1346 O O . ASP A 1 163 ? -10.016 -6.114 30.565 1.00 82.00 163 ASP A O 1
ATOM 1350 N N . ALA A 1 164 ? -10.978 -5.626 32.548 1.00 73.69 164 ALA A N 1
ATOM 1351 C CA . ALA A 1 164 ? -10.470 -4.263 32.650 1.00 73.69 164 ALA A CA 1
ATOM 1352 C C . ALA A 1 164 ? -8.980 -4.203 33.030 1.00 73.69 164 ALA A C 1
ATOM 1354 O O . ALA A 1 164 ? -8.383 -3.131 32.912 1.00 73.69 164 ALA A O 1
ATOM 1355 N N . GLU A 1 165 ? -8.386 -5.320 33.466 1.00 83.00 165 GLU A N 1
ATOM 1356 C CA . GLU A 1 165 ? -6.965 -5.406 33.819 1.00 83.00 165 GLU A CA 1
ATOM 1357 C C . GLU A 1 165 ? -6.054 -5.438 32.588 1.00 83.00 165 GLU A C 1
ATOM 1359 O O . GLU A 1 165 ? -4.870 -5.111 32.682 1.00 83.00 165 GLU A O 1
ATOM 1364 N N . TRP A 1 166 ? -6.595 -5.782 31.415 1.00 85.06 166 TRP A N 1
ATOM 1365 C CA . TRP A 1 166 ? -5.819 -5.796 30.180 1.00 85.06 166 TRP A CA 1
ATOM 1366 C C . TRP A 1 166 ? -5.429 -4.379 29.786 1.00 85.06 166 TRP A C 1
ATOM 1368 O O . TRP A 1 166 ? -6.279 -3.524 29.519 1.00 85.06 166 TRP A O 1
ATOM 1378 N N . THR A 1 167 ? -4.124 -4.137 29.690 1.00 88.50 167 THR A N 1
ATOM 1379 C CA . THR A 1 167 ? -3.636 -2.864 29.176 1.00 88.50 167 THR A CA 1
ATOM 1380 C C . THR A 1 167 ? -3.872 -2.787 27.667 1.00 88.50 167 THR A C 1
ATOM 1382 O O . THR A 1 167 ? -3.884 -3.802 26.962 1.00 88.50 167 THR A O 1
ATOM 1385 N N . TYR A 1 168 ? -3.992 -1.569 27.130 1.00 88.19 168 TYR A N 1
ATOM 1386 C CA . TYR A 1 168 ? -4.066 -1.375 25.679 1.00 88.19 168 TYR A CA 1
ATOM 1387 C C . TYR A 1 168 ? -2.863 -1.996 24.950 1.00 88.19 168 TYR A C 1
ATOM 1389 O O . TYR A 1 168 ? -2.996 -2.511 23.840 1.00 88.19 168 TYR A O 1
ATOM 1397 N N . HIS A 1 169 ? -1.695 -2.014 25.599 1.00 90.12 169 HIS A N 1
ATOM 1398 C CA . HIS A 1 169 ? -0.496 -2.645 25.064 1.00 90.12 169 HIS A CA 1
ATOM 1399 C C . HIS A 1 169 ? -0.655 -4.165 24.911 1.00 90.12 169 HIS A C 1
ATOM 1401 O O . HIS A 1 169 ? -0.340 -4.702 23.848 1.00 90.12 169 HIS A O 1
ATOM 1407 N N . ASP A 1 170 ? -1.199 -4.848 25.921 1.00 91.81 170 ASP A N 1
ATOM 1408 C CA . ASP A 1 170 ? -1.437 -6.298 25.881 1.00 91.81 170 ASP A CA 1
ATOM 1409 C C . ASP A 1 170 ? -2.465 -6.667 24.808 1.00 91.81 170 ASP A C 1
ATOM 1411 O O . ASP A 1 170 ? -2.295 -7.636 24.059 1.00 91.81 170 ASP A O 1
ATOM 1415 N N . ILE A 1 171 ? -3.513 -5.847 24.685 1.00 91.62 171 ILE A N 1
ATOM 1416 C CA . ILE A 1 171 ? -4.542 -5.986 23.651 1.00 91.62 171 ILE A CA 1
ATOM 1417 C C . ILE A 1 171 ? -3.917 -5.836 22.268 1.00 91.62 171 ILE A C 1
ATOM 1419 O O . ILE A 1 171 ? -4.132 -6.685 21.397 1.00 91.62 171 ILE A O 1
ATOM 1423 N N . LEU A 1 172 ? -3.124 -4.781 22.067 1.00 92.06 172 LEU A N 1
ATOM 1424 C CA . LEU A 1 172 ? -2.462 -4.531 20.798 1.00 92.06 172 LEU A CA 1
ATOM 1425 C C . LEU A 1 172 ? -1.537 -5.696 20.451 1.00 92.06 172 LEU A C 1
ATOM 1427 O O . LEU A 1 172 ? -1.669 -6.244 19.360 1.00 92.06 172 LEU A O 1
ATOM 1431 N N . HIS A 1 173 ? -0.683 -6.133 21.382 1.00 91.00 173 HIS A N 1
ATOM 1432 C CA . HIS A 1 173 ? 0.221 -7.271 21.206 1.00 91.00 173 HIS A CA 1
ATOM 1433 C C . HIS A 1 173 ? -0.528 -8.544 20.780 1.00 91.00 173 HIS A C 1
ATOM 1435 O O . HIS A 1 173 ? -0.137 -9.210 19.818 1.00 91.00 173 HIS A O 1
ATOM 1441 N N . ASN A 1 174 ? -1.654 -8.849 21.427 1.00 91.06 174 ASN A N 1
ATOM 1442 C CA . ASN A 1 174 ? -2.507 -9.975 21.055 1.00 91.06 174 ASN A CA 1
ATOM 1443 C C . ASN A 1 174 ? -3.056 -9.825 19.619 1.00 91.06 174 ASN A C 1
ATOM 1445 O O . ASN A 1 174 ? -2.956 -10.748 18.806 1.00 91.06 174 ASN A O 1
ATOM 1449 N N . ILE A 1 175 ? -3.548 -8.636 19.260 1.00 91.25 175 ILE A N 1
ATOM 1450 C CA . ILE A 1 175 ? -4.028 -8.343 17.903 1.00 91.25 175 ILE A CA 1
ATOM 1451 C C . ILE A 1 175 ? -2.923 -8.541 16.867 1.00 91.25 175 ILE A C 1
ATOM 1453 O O . ILE A 1 175 ? -3.201 -9.154 15.833 1.00 91.25 175 ILE A O 1
ATOM 1457 N N . ILE A 1 176 ? -1.697 -8.073 17.130 1.00 88.75 176 ILE A N 1
ATOM 1458 C CA . ILE A 1 176 ? -0.556 -8.263 16.221 1.00 88.75 176 ILE A CA 1
ATOM 1459 C C . ILE A 1 176 ? -0.320 -9.759 15.993 1.00 88.75 176 ILE A C 1
ATOM 1461 O O . ILE A 1 176 ? -0.251 -10.206 14.847 1.00 88.75 176 ILE A O 1
ATOM 1465 N N . ASN A 1 177 ? -0.274 -10.539 17.075 1.00 88.50 177 ASN A N 1
ATOM 1466 C CA . ASN A 1 177 ? 0.010 -11.972 17.019 1.00 88.50 177 ASN A CA 1
ATOM 1467 C C . ASN A 1 177 ? -1.048 -12.753 16.226 1.00 88.50 177 ASN A C 1
ATOM 1469 O O . ASN A 1 177 ? -0.702 -13.607 15.410 1.00 88.50 177 ASN A O 1
ATOM 1473 N N . ILE A 1 178 ? -2.333 -12.429 16.399 1.00 88.69 178 ILE A N 1
ATOM 1474 C CA . ILE A 1 178 ? -3.431 -13.082 15.664 1.0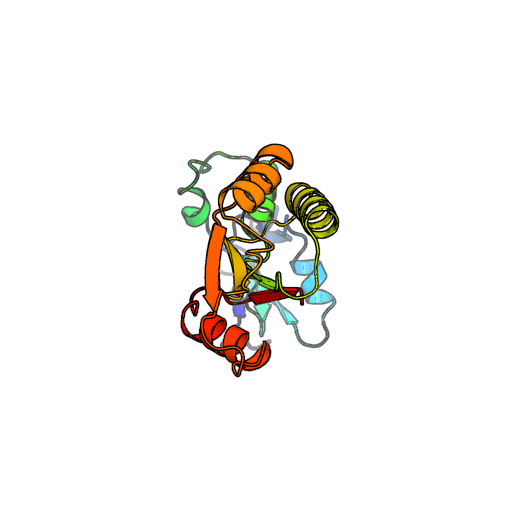0 88.69 178 ILE A CA 1
ATOM 1475 C C . ILE A 1 178 ? -3.477 -12.635 14.193 1.00 88.69 178 ILE A C 1
ATOM 1477 O O . ILE A 1 178 ? -3.907 -13.390 13.319 1.00 88.69 178 ILE A O 1
ATOM 1481 N N . ASN A 1 179 ? -3.044 -11.410 13.887 1.00 84.94 179 ASN A N 1
ATOM 1482 C CA . ASN A 1 179 ? -3.182 -10.801 12.563 1.00 84.94 179 ASN A CA 1
ATOM 1483 C C . ASN A 1 179 ? -1.855 -10.722 11.798 1.00 84.94 179 ASN A C 1
ATOM 1485 O O . ASN A 1 179 ? -1.650 -9.772 11.042 1.00 84.94 179 ASN A O 1
ATOM 1489 N N . SER A 1 180 ? -1.013 -11.754 11.916 1.00 80.56 180 SER A N 1
ATOM 1490 C CA . SER A 1 180 ? 0.345 -11.842 11.342 1.00 80.56 180 SER A CA 1
ATOM 1491 C C . SER A 1 180 ? 0.455 -11.570 9.834 1.00 80.56 180 SER A C 1
ATOM 1493 O O . SER A 1 180 ? 1.532 -11.252 9.331 1.00 80.56 180 SER A O 1
ATOM 1495 N N . LYS A 1 181 ? -0.659 -11.650 9.094 1.00 83.62 181 LYS A N 1
ATOM 1496 C CA . LYS A 1 181 ? -0.725 -11.269 7.675 1.00 83.62 181 LYS A CA 1
ATOM 1497 C C . LYS A 1 181 ? -0.552 -9.764 7.425 1.00 83.62 181 LYS A C 1
ATOM 1499 O O . LYS A 1 181 ? -0.163 -9.388 6.322 1.00 83.62 181 LYS A O 1
ATOM 1504 N N . HIS A 1 182 ? -0.840 -8.908 8.408 1.00 82.81 182 HIS A N 1
ATOM 1505 C CA . HIS A 1 182 ? -0.662 -7.461 8.285 1.00 82.81 182 HIS A CA 1
ATOM 1506 C C . HIS A 1 182 ? 0.717 -7.077 8.810 1.00 82.81 182 HIS A C 1
ATOM 1508 O O . HIS A 1 182 ? 1.050 -7.326 9.964 1.00 82.81 182 HIS A O 1
ATOM 1514 N N . ARG A 1 183 ? 1.524 -6.449 7.953 1.00 80.62 183 ARG A N 1
ATOM 1515 C CA . ARG A 1 183 ? 2.891 -6.031 8.305 1.00 80.62 183 ARG A CA 1
ATOM 1516 C C . ARG A 1 183 ? 2.938 -4.729 9.097 1.00 80.62 183 ARG A C 1
ATOM 1518 O O . ARG A 1 183 ? 3.926 -4.469 9.771 1.00 80.62 183 ARG A O 1
ATOM 1525 N N . PHE A 1 184 ? 1.896 -3.912 8.979 1.00 90.25 184 PHE A N 1
ATOM 1526 C CA . PHE A 1 184 ? 1.812 -2.594 9.590 1.00 90.25 184 PHE A CA 1
ATOM 1527 C C . PHE A 1 184 ? 0.505 -2.467 10.361 1.00 90.25 184 PHE A C 1
ATOM 1529 O O . PHE A 1 184 ? -0.547 -2.924 9.904 1.00 90.25 184 PHE A O 1
ATOM 1536 N N . ILE A 1 185 ? 0.580 -1.838 11.529 1.00 92.44 185 ILE A N 1
ATOM 1537 C CA . ILE A 1 185 ? -0.566 -1.582 12.395 1.00 92.44 185 ILE A CA 1
ATOM 1538 C C . ILE A 1 185 ? -0.523 -0.110 12.780 1.00 92.44 185 ILE A C 1
ATOM 1540 O O . ILE A 1 185 ? 0.500 0.383 13.250 1.00 92.44 185 ILE A O 1
ATOM 1544 N N . CYS A 1 186 ? -1.630 0.583 12.546 1.00 94.12 186 CYS A N 1
ATOM 1545 C CA . CYS A 1 186 ? -1.874 1.917 13.063 1.00 94.12 186 CYS A CA 1
ATOM 1546 C C . CYS A 1 186 ? -2.818 1.773 14.255 1.00 94.12 186 CYS A C 1
ATOM 1548 O O . CYS A 1 186 ? -3.866 1.139 14.137 1.00 94.12 186 CYS A O 1
ATOM 1550 N N . ALA A 1 187 ? -2.415 2.308 15.400 1.00 93.38 187 ALA A N 1
ATOM 1551 C CA . ALA A 1 187 ? -3.148 2.213 16.650 1.00 93.38 187 ALA A CA 1
ATOM 1552 C C . ALA A 1 187 ? -3.534 3.624 17.099 1.00 93.38 187 ALA A C 1
ATOM 1554 O O . ALA A 1 187 ? -2.667 4.490 17.198 1.00 93.38 187 ALA A O 1
ATOM 1555 N N . ILE A 1 188 ? -4.822 3.838 17.355 1.00 91.62 188 ILE A N 1
ATOM 1556 C CA . ILE A 1 188 ? -5.382 5.073 17.910 1.00 91.62 188 ILE A CA 1
ATOM 1557 C C . ILE A 1 188 ? -5.907 4.719 19.297 1.00 91.62 188 ILE A C 1
ATOM 1559 O O . ILE A 1 188 ? -6.686 3.770 19.411 1.00 91.62 188 ILE A O 1
ATOM 1563 N N . ASN A 1 189 ? -5.437 5.424 20.325 1.00 85.06 189 ASN A N 1
ATOM 1564 C CA . ASN A 1 189 ? -5.866 5.245 21.709 1.00 85.06 189 ASN A CA 1
ATOM 1565 C C . ASN A 1 189 ? -6.439 6.532 22.301 1.00 85.06 189 ASN A C 1
ATOM 1567 O O . ASN A 1 189 ? -6.116 7.609 21.748 1.00 85.06 189 ASN A O 1
#

Secondary structure (DSSP, 8-state):
-PPPPSSEEE-TT-TTEEEETTEEEEETT-HHHHHHTSTT--EEEEE-SS-EEEEEETS--TT---THHHHTTT-TT--HHHHHHHHHHHSS--EEEEEE-TT--HHHHHHHHHHHHT-SS--SEEEEEEE--TT-SS-HHHHHHHHHHTT--S-EEEEEE--TT--HHHHHHHHHHHTTT-SEEEEE-

Foldseek 3Di:
DDDADPAKDWQQQFPQFDDDQQEGPAGVVRVLVVQVPDPPWDWDWDDDPRHITIMTGPHDDLRGDGLVVCVVVVCNVPDSVVVVVVCVLVSAQAEEEEEEPPPDALVRLLVVLLVQQPDPGHYQEYEYEAEDDPVPRPDPVSNVVSNVVSVVPHHYDYDYDDDPPDDPVNVVVVVCVVPVVRPYYHYHD